Protein AF-A0A409Y644-F1 (afdb_monomer_lite)

pLDDT: mean 74.93, std 21.16, range [26.2, 96.94]

Sequence (250 aa):
MGDTLKSILSVFKNTKISFDIRVYIAEIEALSANITLDLDEPDTKIERYGKLRLLNGHVLASRAAYADSPKSARRRSEWFEGIHSTASSVVSNKSPGTLFFGNAHAFYRIKTATDLHCLVVFTVLQEDIEVLEFHCGKWKKDSLEVADVKEIQALVGIWKGVKTKKIYILRKHPALAMLNEEERGIDEVDDGQVNFSENKVVTKTFQGPFCVDYKDHVLPADVLPPGISSVTDVLDKLEESMETSGRPVG

Structure (mmCIF, N/CA/C/O backbone):
data_AF-A0A409Y644-F1
#
_entry.id   AF-A0A409Y644-F1
#
loop_
_atom_site.group_PDB
_atom_site.id
_atom_site.type_symbol
_atom_site.label_atom_id
_atom_site.label_alt_id
_atom_site.label_comp_id
_atom_site.label_asym_id
_atom_site.label_entity_id
_atom_site.label_seq_id
_atom_site.pdbx_PDB_ins_code
_atom_site.Cartn_x
_atom_site.Cartn_y
_atom_site.Cartn_z
_atom_site.occupancy
_atom_site.B_iso_or_equiv
_atom_site.auth_seq_id
_atom_site.auth_comp_id
_atom_site.auth_asym_id
_atom_site.auth_atom_id
_atom_site.pdbx_PDB_model_num
ATOM 1 N N . MET A 1 1 ? -7.180 12.153 24.030 1.00 46.72 1 MET A N 1
ATOM 2 C CA . MET A 1 1 ? -5.866 11.597 23.617 1.00 46.72 1 MET A CA 1
ATOM 3 C C . MET A 1 1 ? -5.035 10.973 24.739 1.00 46.72 1 MET A C 1
ATOM 5 O O . MET A 1 1 ? -4.533 9.877 24.535 1.00 46.72 1 MET A O 1
ATOM 9 N N . GLY A 1 2 ? -4.850 11.612 25.903 1.00 45.31 2 GLY A N 1
ATOM 10 C CA . GLY A 1 2 ? -3.904 11.116 26.920 1.00 45.31 2 GLY A CA 1
ATOM 11 C C . GLY A 1 2 ? -4.274 9.800 27.623 1.00 45.31 2 GLY A C 1
ATOM 12 O O . GLY A 1 2 ? -3.372 9.103 28.083 1.00 45.31 2 GLY A O 1
ATOM 13 N N . ASP A 1 3 ? -5.558 9.443 27.704 1.00 48.31 3 ASP A N 1
ATOM 14 C CA . ASP A 1 3 ? -6.008 8.305 28.521 1.00 48.31 3 ASP A CA 1
ATOM 15 C C . ASP A 1 3 ? -6.289 7.029 27.705 1.00 48.31 3 ASP A C 1
ATOM 17 O O . ASP A 1 3 ? -5.993 5.930 28.180 1.00 48.31 3 ASP A O 1
ATOM 21 N N . THR A 1 4 ? -6.694 7.150 26.434 1.00 55.66 4 THR A N 1
ATOM 22 C CA . THR A 1 4 ? -6.850 6.016 25.501 1.00 55.66 4 THR A CA 1
ATOM 23 C C . THR A 1 4 ? -5.504 5.340 25.204 1.00 55.66 4 THR A C 1
ATOM 25 O O . THR A 1 4 ? -5.374 4.116 25.281 1.00 55.66 4 THR A O 1
ATOM 28 N N . LEU A 1 5 ? -4.449 6.137 24.980 1.00 56.28 5 LEU A N 1
ATOM 29 C CA . LEU A 1 5 ? -3.088 5.630 24.762 1.00 56.28 5 LEU A CA 1
ATOM 30 C C . LEU A 1 5 ? -2.523 4.928 26.006 1.00 56.28 5 LEU A C 1
ATOM 32 O O . LEU A 1 5 ? -1.843 3.911 25.880 1.00 56.28 5 LEU A O 1
ATOM 36 N N . LYS A 1 6 ? -2.836 5.410 27.217 1.00 55.12 6 LYS A N 1
ATOM 37 C CA . LYS A 1 6 ? -2.400 4.767 28.472 1.00 55.12 6 LYS A CA 1
ATOM 38 C C . LYS A 1 6 ? -3.040 3.395 28.679 1.00 55.12 6 LYS A C 1
ATOM 40 O O . LYS A 1 6 ? -2.358 2.493 29.167 1.00 55.12 6 LYS A O 1
ATOM 45 N N . SER A 1 7 ? -4.308 3.229 28.296 1.00 56.53 7 SER A N 1
ATOM 46 C CA . SER A 1 7 ? -5.013 1.942 28.373 1.00 56.53 7 SER A CA 1
ATOM 47 C C . SER A 1 7 ? -4.339 0.887 27.484 1.00 56.53 7 SER A C 1
ATOM 49 O O . SER A 1 7 ? -3.938 -0.173 27.975 1.00 56.53 7 SER A O 1
ATOM 51 N N . ILE A 1 8 ? -4.075 1.239 26.219 1.00 56.22 8 ILE A N 1
ATOM 52 C CA . ILE A 1 8 ? -3.374 0.396 25.234 1.00 56.22 8 ILE A CA 1
ATOM 53 C C . ILE A 1 8 ? -1.944 0.065 25.695 1.00 56.22 8 ILE A C 1
ATOM 55 O O . ILE A 1 8 ? -1.498 -1.075 25.587 1.00 56.22 8 ILE A O 1
ATOM 59 N N . LEU A 1 9 ? -1.229 1.033 26.276 1.00 51.84 9 LEU A N 1
ATOM 60 C CA . LEU A 1 9 ? 0.143 0.856 26.768 1.00 51.84 9 LEU A CA 1
ATOM 61 C C . LEU A 1 9 ? 0.260 -0.072 27.989 1.00 51.84 9 LEU A C 1
ATOM 63 O O . LEU A 1 9 ? 1.328 -0.646 28.220 1.00 51.84 9 LEU A O 1
ATOM 67 N N . SER A 1 10 ? -0.802 -0.233 28.785 1.00 50.78 10 SER A N 1
ATOM 68 C CA . SER A 1 10 ? -0.760 -1.065 29.997 1.00 50.78 10 SER A CA 1
ATOM 69 C C . SER A 1 10 ? -0.673 -2.570 29.701 1.00 50.78 10 SER A C 1
ATOM 71 O O . SER A 1 10 ? -0.115 -3.319 30.502 1.00 50.78 10 SER A O 1
ATOM 73 N N . VAL A 1 11 ? -1.136 -2.994 28.521 1.00 52.47 11 VAL A N 1
ATOM 74 C CA . VAL A 1 11 ? -1.252 -4.406 28.116 1.00 52.47 11 VAL A CA 1
ATOM 75 C C . VAL A 1 11 ? 0.092 -5.017 27.677 1.00 52.47 11 VAL A C 1
ATOM 77 O O . VAL A 1 11 ? 0.239 -6.235 27.641 1.00 52.47 11 VAL A O 1
ATOM 80 N N . PHE A 1 12 ? 1.116 -4.205 27.395 1.00 48.44 12 PHE A N 1
ATOM 81 C CA . PHE A 1 12 ? 2.234 -4.627 26.537 1.00 48.44 12 PHE A CA 1
ATOM 82 C C . PHE A 1 12 ? 3.652 -4.464 27.139 1.00 48.44 12 PHE A C 1
ATOM 84 O O . PHE A 1 12 ? 4.646 -4.354 26.424 1.00 48.44 12 PHE A O 1
ATOM 91 N N . LYS A 1 13 ? 3.813 -4.488 28.468 1.00 42.53 13 LYS A N 1
ATOM 92 C CA . LYS A 1 13 ? 5.133 -4.334 29.122 1.00 42.53 13 LYS A CA 1
ATOM 93 C C . LYS A 1 13 ? 5.968 -5.626 29.129 1.00 42.53 13 LYS A C 1
ATOM 95 O O . LYS A 1 13 ? 5.944 -6.368 30.100 1.00 42.53 13 LYS A O 1
ATOM 100 N N . ASN A 1 14 ? 6.755 -5.860 28.078 1.00 41.88 14 ASN A N 1
ATOM 101 C CA . ASN A 1 14 ? 7.985 -6.672 28.106 1.00 41.88 14 ASN A CA 1
ATOM 102 C C . ASN A 1 14 ? 8.900 -6.276 26.933 1.00 41.88 14 ASN A C 1
ATOM 104 O O . ASN A 1 14 ? 8.449 -5.836 25.888 1.00 41.88 14 ASN A O 1
ATOM 108 N N . THR A 1 15 ? 10.215 -6.351 27.089 1.00 46.16 15 THR A N 1
ATOM 109 C CA . THR A 1 15 ? 11.183 -5.460 26.411 1.00 46.16 15 THR A CA 1
ATOM 110 C C . THR A 1 15 ? 11.280 -5.572 24.876 1.00 46.16 15 THR A C 1
ATOM 112 O O . THR A 1 15 ? 11.642 -4.589 24.228 1.00 46.16 15 THR A O 1
ATOM 115 N N . LYS A 1 16 ? 10.872 -6.692 24.260 1.00 45.28 16 LYS A N 1
ATOM 116 C CA . LYS A 1 16 ? 10.743 -6.838 22.787 1.00 45.28 16 LYS A CA 1
ATOM 117 C C . LYS A 1 16 ? 9.484 -6.158 22.218 1.00 45.28 16 LYS A C 1
ATOM 119 O O . LYS A 1 16 ? 9.435 -5.815 21.044 1.00 45.28 16 LYS A O 1
ATOM 124 N N . ILE A 1 17 ? 8.506 -5.907 23.082 1.00 51.25 17 ILE A N 1
ATOM 125 C CA . ILE A 1 17 ? 7.216 -5.287 22.782 1.00 51.25 17 ILE A CA 1
ATOM 126 C C . ILE A 1 17 ? 7.362 -3.759 22.618 1.00 51.25 17 ILE A C 1
ATOM 128 O O . ILE A 1 17 ? 6.574 -3.122 21.933 1.00 51.25 17 ILE A O 1
ATOM 132 N N . SER A 1 18 ? 8.430 -3.157 23.154 1.00 54.12 18 SER A N 1
ATOM 133 C CA . SER A 1 18 ? 8.658 -1.701 23.100 1.00 54.12 18 SER A CA 1
ATOM 134 C C . SER A 1 18 ? 8.821 -1.115 21.688 1.00 54.12 18 SER A C 1
ATOM 136 O O . SER A 1 18 ? 8.391 0.015 21.454 1.00 54.12 18 SER A O 1
ATOM 138 N N . PHE A 1 19 ? 9.426 -1.854 20.750 1.00 54.34 19 PHE A N 1
ATOM 139 C CA . PHE A 1 19 ? 9.604 -1.397 19.366 1.00 54.34 19 PHE A CA 1
ATOM 140 C C . PHE A 1 19 ? 8.300 -1.514 18.573 1.00 54.34 19 PHE A C 1
ATOM 142 O O . PHE A 1 19 ? 7.915 -0.571 17.888 1.00 54.34 19 PHE A O 1
ATOM 149 N N . ASP A 1 20 ? 7.591 -2.632 18.736 1.00 71.62 20 ASP A N 1
ATOM 150 C CA . ASP A 1 20 ? 6.292 -2.864 18.097 1.00 71.62 20 ASP A CA 1
ATOM 151 C C . ASP A 1 20 ? 5.241 -1.862 18.603 1.00 71.62 20 ASP A C 1
ATOM 153 O O . ASP A 1 20 ? 4.505 -1.294 17.809 1.00 71.62 20 ASP A O 1
ATOM 157 N N . ILE A 1 21 ? 5.265 -1.508 19.897 1.00 79.81 21 ILE A N 1
ATOM 158 C CA . ILE A 1 21 ? 4.407 -0.451 20.458 1.00 79.81 21 ILE A CA 1
ATOM 159 C C . ILE A 1 21 ? 4.652 0.897 19.777 1.00 79.81 21 ILE A C 1
ATOM 161 O O . ILE A 1 21 ? 3.694 1.589 19.466 1.00 79.81 21 ILE A O 1
ATOM 165 N N . ARG A 1 22 ? 5.909 1.314 19.568 1.00 84.69 22 ARG A N 1
ATOM 166 C CA . ARG A 1 22 ? 6.190 2.626 18.953 1.00 84.69 22 ARG A CA 1
ATOM 167 C C . ARG A 1 22 ? 5.702 2.685 17.513 1.00 84.69 22 ARG A C 1
ATOM 169 O O . ARG A 1 22 ? 5.122 3.690 17.117 1.00 84.69 22 ARG A O 1
ATOM 176 N N . VAL A 1 23 ? 5.936 1.612 16.758 1.00 87.31 23 VAL A N 1
ATOM 177 C CA . VAL A 1 23 ? 5.436 1.486 15.385 1.00 87.31 23 VAL A CA 1
ATOM 178 C C . VAL A 1 23 ? 3.911 1.512 15.392 1.00 87.31 23 VAL A C 1
ATOM 180 O O . VAL A 1 23 ? 3.320 2.306 14.672 1.00 87.31 23 VAL A O 1
ATOM 183 N N . TYR A 1 24 ? 3.282 0.734 16.271 1.00 88.94 24 TYR A N 1
ATOM 184 C CA . TYR A 1 24 ? 1.833 0.706 16.421 1.00 88.94 24 TYR A CA 1
ATOM 185 C C . TYR A 1 24 ? 1.245 2.069 16.806 1.00 88.94 24 TYR A C 1
ATOM 187 O O . TYR A 1 24 ? 0.244 2.481 16.234 1.00 88.94 24 TYR A O 1
ATOM 195 N N . ILE A 1 25 ? 1.867 2.807 17.731 1.00 90.44 25 ILE A N 1
ATOM 196 C CA . ILE A 1 25 ? 1.426 4.159 18.104 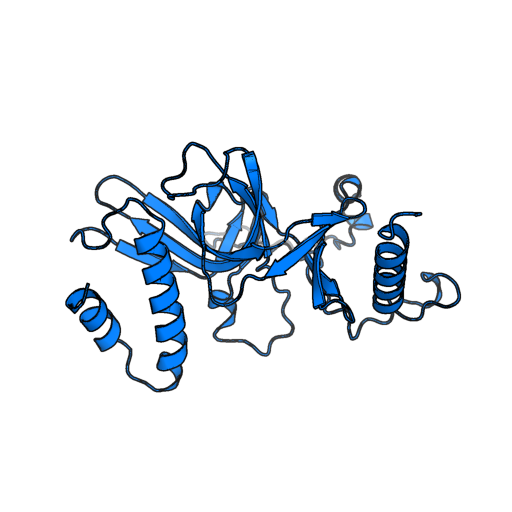1.00 90.44 25 ILE A CA 1
ATOM 197 C C . ILE A 1 25 ? 1.487 5.088 16.895 1.00 90.44 25 ILE A C 1
ATOM 199 O O . ILE A 1 25 ? 0.495 5.747 16.611 1.00 90.44 25 ILE A O 1
ATOM 203 N N . ALA A 1 26 ? 2.595 5.091 16.149 1.00 92.44 26 ALA A N 1
ATOM 204 C CA . ALA A 1 26 ? 2.714 5.908 14.943 1.00 92.44 26 ALA A CA 1
ATOM 205 C C . ALA A 1 26 ? 1.665 5.526 13.880 1.00 92.44 26 ALA A C 1
ATOM 207 O O . ALA A 1 26 ? 1.129 6.398 13.200 1.00 92.44 26 ALA A O 1
ATOM 208 N N . GLU A 1 27 ? 1.340 4.235 13.749 1.00 93.56 27 GLU A N 1
ATOM 209 C CA . GLU A 1 27 ? 0.272 3.761 12.862 1.00 93.56 27 GLU A CA 1
ATOM 210 C C . GLU A 1 27 ? -1.112 4.279 13.307 1.00 93.56 27 GLU A C 1
ATOM 212 O O . GLU A 1 27 ? -1.878 4.764 12.475 1.00 93.56 27 GLU A O 1
ATOM 217 N N . ILE A 1 28 ? -1.428 4.230 14.608 1.00 91.81 28 ILE A N 1
ATOM 218 C CA . ILE A 1 28 ? -2.691 4.745 15.167 1.00 91.81 28 ILE A CA 1
ATOM 219 C C . ILE A 1 28 ? -2.776 6.274 15.063 1.00 91.81 28 ILE A C 1
ATOM 221 O O . ILE A 1 28 ? -3.830 6.806 14.716 1.00 91.81 28 ILE A O 1
ATOM 225 N N . GLU A 1 29 ? -1.679 6.988 15.311 1.00 92.31 29 GLU A N 1
ATOM 226 C CA . GLU A 1 29 ? -1.601 8.439 15.117 1.00 92.31 29 GLU A CA 1
ATOM 227 C C . GLU A 1 29 ? -1.866 8.800 13.652 1.00 92.31 29 GLU A C 1
ATOM 229 O O . GLU A 1 29 ? -2.693 9.670 13.372 1.00 92.31 29 GLU A O 1
ATOM 234 N N . ALA A 1 30 ? -1.251 8.076 12.710 1.00 92.88 30 ALA A N 1
ATOM 235 C CA . ALA A 1 30 ? -1.496 8.263 11.285 1.00 92.88 30 ALA A CA 1
ATOM 236 C C . ALA A 1 30 ? -2.964 8.007 10.918 1.00 92.88 30 ALA A C 1
ATOM 238 O O . ALA A 1 30 ? -3.539 8.796 10.172 1.00 92.88 30 ALA A O 1
ATOM 239 N N . LEU A 1 31 ? -3.588 6.960 11.468 1.00 92.06 31 LEU A N 1
ATOM 240 C CA . LEU A 1 31 ? -5.024 6.719 11.307 1.00 92.06 31 LEU A CA 1
ATOM 241 C C . LEU A 1 31 ? -5.833 7.917 11.799 1.00 92.06 31 LEU A C 1
ATOM 243 O O . LEU A 1 31 ? -6.554 8.505 11.002 1.00 92.06 31 LEU A O 1
ATOM 247 N N . SER A 1 32 ? -5.644 8.339 13.051 1.00 89.94 32 SER A N 1
ATOM 248 C CA . SER A 1 32 ? -6.393 9.456 13.645 1.00 89.94 32 SER A CA 1
ATOM 249 C C . SER A 1 32 ? -6.246 10.780 12.885 1.00 89.94 32 SER A C 1
ATOM 251 O O . SER A 1 32 ? -7.174 11.578 12.858 1.00 89.94 32 SER A O 1
ATOM 253 N N . ALA A 1 33 ? -5.095 11.011 12.246 1.00 89.12 33 ALA A N 1
ATOM 254 C CA . ALA A 1 33 ? -4.829 12.235 11.497 1.00 89.12 33 ALA A CA 1
ATOM 255 C C . ALA A 1 33 ? -5.409 12.227 10.073 1.00 89.12 33 ALA A C 1
ATOM 257 O O . ALA A 1 33 ? -5.624 13.295 9.505 1.00 89.12 33 ALA A O 1
ATOM 258 N N . ASN A 1 34 ? -5.619 11.048 9.477 1.00 86.69 34 ASN A N 1
ATOM 259 C CA . ASN A 1 34 ? -5.966 10.913 8.058 1.00 86.69 34 ASN A CA 1
ATOM 260 C C . ASN A 1 34 ? -7.372 10.350 7.817 1.00 86.69 34 ASN A C 1
ATOM 262 O O . ASN A 1 34 ? -7.775 10.237 6.664 1.00 86.69 34 ASN A O 1
ATOM 266 N N . ILE A 1 35 ? -8.134 9.994 8.850 1.00 87.25 35 ILE A N 1
ATOM 267 C CA . ILE A 1 35 ? -9.516 9.514 8.701 1.00 87.25 35 ILE A CA 1
ATOM 268 C C . ILE A 1 35 ? -10.487 10.471 9.384 1.00 87.25 35 ILE A C 1
ATOM 270 O O . ILE A 1 35 ? -10.167 11.074 10.403 1.00 87.25 35 ILE A O 1
ATOM 274 N N . THR A 1 36 ? -11.702 10.579 8.854 1.00 83.56 36 THR A N 1
ATOM 275 C CA . THR A 1 36 ? -12.772 11.393 9.459 1.00 83.56 36 THR A CA 1
ATOM 276 C C . THR A 1 36 ? -13.536 10.664 10.570 1.00 83.56 36 THR A C 1
ATOM 278 O O . THR A 1 36 ? -14.578 11.142 11.007 1.00 83.56 36 THR A O 1
ATOM 281 N N . LEU A 1 37 ? -13.076 9.478 10.974 1.00 81.50 37 LEU A N 1
ATOM 282 C CA . LEU A 1 37 ? -13.745 8.611 11.943 1.00 81.50 37 LEU A CA 1
ATOM 283 C C . LEU A 1 37 ? -13.328 8.974 13.366 1.00 81.50 37 LEU A C 1
ATOM 285 O O . LEU A 1 37 ? -12.137 9.141 13.636 1.00 81.50 37 LEU A O 1
ATOM 289 N N . ASP A 1 38 ? -14.296 9.012 14.278 1.00 81.25 38 ASP A N 1
ATOM 290 C CA . ASP A 1 38 ? -14.008 9.115 15.702 1.00 81.25 38 ASP A CA 1
ATOM 291 C C . ASP A 1 38 ? -13.587 7.743 16.248 1.00 81.25 38 ASP A C 1
ATOM 293 O O . ASP A 1 38 ? -14.387 6.819 16.423 1.00 81.25 38 ASP A O 1
ATOM 297 N N . LEU A 1 39 ? -12.283 7.594 16.481 1.00 82.31 39 LEU A N 1
ATOM 298 C CA . LEU A 1 39 ? -11.706 6.367 17.024 1.00 82.31 39 LEU A CA 1
ATOM 299 C C . LEU A 1 39 ? -11.965 6.190 18.527 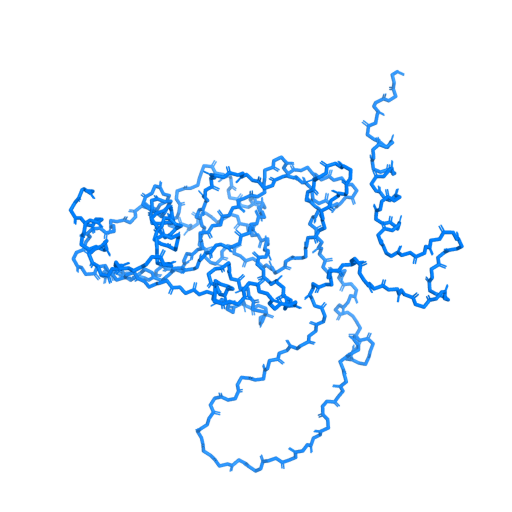1.00 82.31 39 LEU A C 1
ATOM 301 O O . LEU A 1 39 ? -11.727 5.094 19.034 1.00 82.31 39 LEU A O 1
ATOM 305 N N . ASP A 1 40 ? -12.427 7.231 19.230 1.00 80.56 40 ASP A N 1
ATOM 306 C CA . ASP A 1 40 ? -12.724 7.190 20.665 1.00 80.56 40 ASP A CA 1
ATOM 307 C C . ASP A 1 40 ? -14.196 6.791 20.950 1.00 80.56 40 ASP A C 1
ATOM 309 O O . ASP A 1 40 ? -14.588 6.668 22.115 1.00 80.56 40 ASP A O 1
ATOM 313 N N . GLU A 1 41 ? -15.014 6.535 19.917 1.00 86.00 41 GLU A N 1
ATOM 314 C CA . GLU A 1 41 ? -16.379 6.017 20.082 1.00 86.00 41 GLU A CA 1
ATOM 315 C C . GLU A 1 41 ? -16.387 4.651 20.809 1.00 86.00 41 GLU A C 1
ATOM 317 O O . GLU A 1 41 ? -15.623 3.748 20.455 1.00 86.00 41 GLU A O 1
ATOM 322 N N . PRO A 1 42 ? -17.281 4.439 21.798 1.00 82.38 42 PRO A N 1
ATOM 323 C CA . PRO A 1 42 ? -17.237 3.271 22.686 1.00 82.38 42 PRO A CA 1
ATOM 324 C C . PRO A 1 42 ? -17.460 1.928 21.974 1.00 82.38 42 PRO A C 1
ATOM 326 O O . PRO A 1 42 ? -17.006 0.892 22.462 1.00 82.38 42 PRO A O 1
ATOM 329 N N . ASP A 1 43 ? -18.134 1.941 20.823 1.00 87.25 43 ASP A N 1
ATOM 330 C CA . ASP A 1 43 ? -18.411 0.749 20.019 1.00 87.25 43 ASP A CA 1
ATOM 331 C C . ASP A 1 43 ? -17.398 0.534 18.883 1.00 87.25 43 ASP A C 1
ATOM 333 O O . ASP A 1 43 ? -17.480 -0.469 18.162 1.00 87.25 43 ASP A O 1
ATOM 337 N N . THR A 1 44 ? -16.413 1.428 18.740 1.00 88.38 44 THR A N 1
ATOM 338 C CA . THR A 1 44 ? -15.385 1.314 17.708 1.00 88.38 44 THR A CA 1
ATOM 339 C C . THR A 1 44 ? -14.412 0.190 18.043 1.00 88.38 44 THR A C 1
ATOM 341 O O . THR A 1 44 ? -13.710 0.194 19.055 1.00 88.38 44 THR A O 1
ATOM 344 N N . LYS A 1 45 ? -14.343 -0.807 17.156 1.00 90.81 45 LYS A N 1
ATOM 345 C CA . LYS A 1 45 ? -13.403 -1.929 17.260 1.00 90.81 45 LYS A CA 1
ATOM 346 C C . LYS A 1 45 ? -12.339 -1.814 16.187 1.00 90.81 45 LYS A C 1
ATOM 348 O O . LYS A 1 45 ? -12.653 -1.820 14.998 1.00 90.81 45 LYS A O 1
ATOM 353 N N . ILE A 1 46 ? -11.082 -1.763 16.620 1.00 91.56 46 ILE A N 1
ATOM 354 C CA . ILE A 1 46 ? -9.912 -1.677 15.747 1.00 91.56 46 ILE A CA 1
ATOM 355 C C . ILE A 1 46 ? -9.172 -3.010 15.791 1.00 91.56 46 ILE A C 1
ATOM 357 O O . ILE A 1 46 ? -8.715 -3.451 16.844 1.00 91.56 46 ILE A O 1
ATOM 361 N N . GLU A 1 47 ? -9.023 -3.639 14.633 1.00 93.00 47 GLU A N 1
ATOM 362 C CA . GLU A 1 47 ? -8.249 -4.865 14.472 1.00 93.00 47 GLU A CA 1
ATOM 363 C C . GLU A 1 47 ? -7.096 -4.638 13.499 1.00 93.00 47 GLU A C 1
ATOM 365 O O . GLU A 1 47 ? -7.305 -4.217 12.361 1.00 93.00 47 GLU A O 1
ATOM 370 N N . ARG A 1 48 ? -5.875 -4.958 13.933 1.00 93.81 48 ARG A N 1
ATOM 371 C CA . ARG A 1 48 ? -4.664 -4.896 13.109 1.00 93.81 48 ARG A CA 1
ATOM 372 C C . ARG A 1 48 ? -4.354 -6.269 12.523 1.00 93.81 48 ARG A C 1
ATOM 374 O O . ARG A 1 48 ? -4.387 -7.270 13.236 1.00 93.81 48 ARG A O 1
ATOM 381 N N . TYR A 1 49 ? -3.994 -6.323 11.246 1.00 91.94 49 TYR A N 1
ATOM 382 C CA . TYR A 1 49 ? -3.584 -7.557 10.579 1.00 91.94 49 TYR A CA 1
ATOM 383 C C . TYR A 1 49 ? -2.466 -7.314 9.558 1.00 91.94 49 TYR A C 1
ATOM 385 O O . TYR A 1 49 ? -2.219 -6.192 9.119 1.00 91.94 49 TYR A O 1
ATOM 393 N N . GLY A 1 50 ? -1.743 -8.383 9.210 1.00 92.31 50 GLY A N 1
ATOM 394 C CA . GLY A 1 50 ? -0.520 -8.286 8.406 1.00 92.31 50 GLY A CA 1
ATOM 395 C C . GLY A 1 50 ? -0.651 -8.714 6.944 1.00 92.31 50 GLY A C 1
ATOM 396 O O . GLY A 1 50 ? 0.286 -8.533 6.178 1.00 92.31 50 GLY A O 1
ATOM 397 N N . LYS A 1 51 ? -1.760 -9.331 6.527 1.00 93.94 51 LYS A N 1
ATOM 398 C CA . LYS A 1 51 ? -1.910 -9.859 5.161 1.00 93.94 51 LYS A CA 1
ATOM 399 C C . LYS A 1 51 ? -3.279 -9.547 4.593 1.00 93.94 51 LYS A C 1
ATOM 401 O O . LYS A 1 51 ? -4.286 -9.801 5.242 1.00 93.94 51 LYS A 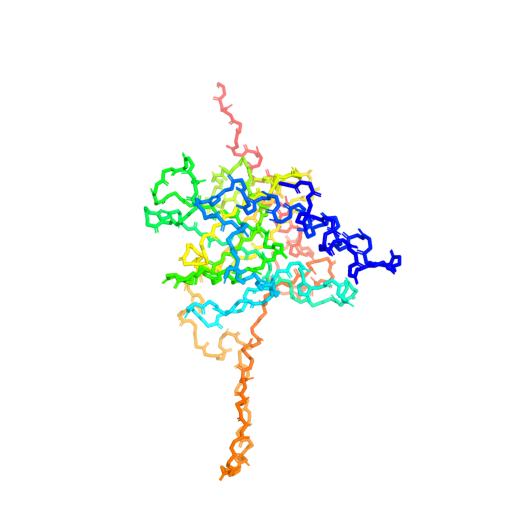O 1
ATOM 406 N N . LEU A 1 52 ? -3.295 -9.099 3.350 1.00 94.69 52 LEU A N 1
ATOM 407 C CA . LEU A 1 52 ? -4.485 -8.748 2.603 1.00 94.69 52 LEU A CA 1
ATOM 408 C C . LEU A 1 52 ? -4.504 -9.520 1.282 1.00 94.69 52 LEU A C 1
ATOM 410 O O . LEU A 1 52 ? -3.542 -9.483 0.516 1.00 94.69 52 LEU A O 1
ATOM 414 N N . ARG A 1 53 ? -5.612 -10.207 0.996 1.00 94.44 53 ARG A N 1
ATOM 415 C CA . ARG A 1 53 ? -5.858 -10.792 -0.326 1.00 94.44 53 ARG A CA 1
ATOM 416 C C . ARG A 1 53 ? -6.520 -9.739 -1.212 1.00 94.44 53 ARG A C 1
ATOM 418 O O . ARG A 1 53 ? -7.594 -9.249 -0.880 1.00 94.44 53 ARG A O 1
ATOM 425 N N . LEU A 1 54 ? -5.864 -9.403 -2.314 1.00 91.25 54 LEU A N 1
ATOM 426 C CA . LEU A 1 54 ? -6.352 -8.460 -3.316 1.00 91.25 54 LEU A CA 1
ATOM 427 C C . LEU A 1 54 ? -7.398 -9.125 -4.224 1.00 91.25 54 LEU A C 1
ATOM 429 O O . LEU A 1 54 ? -7.472 -10.354 -4.311 1.00 91.25 54 LEU A O 1
ATOM 433 N N . LEU A 1 55 ? -8.169 -8.309 -4.950 1.00 86.69 55 LEU A N 1
ATOM 434 C CA . LEU A 1 55 ? -9.197 -8.787 -5.888 1.00 86.69 55 LEU A CA 1
ATOM 435 C C . LEU A 1 55 ? -8.618 -9.661 -7.009 1.00 86.69 55 LEU A C 1
ATOM 437 O O . LEU A 1 55 ? -9.259 -10.610 -7.446 1.00 86.69 55 LEU A O 1
ATOM 441 N N . ASN A 1 56 ? -7.376 -9.396 -7.420 1.00 82.69 56 ASN A N 1
ATOM 442 C CA . ASN A 1 56 ? -6.647 -10.206 -8.401 1.00 82.69 56 ASN A CA 1
ATOM 443 C C . ASN A 1 56 ? -6.100 -11.535 -7.831 1.00 82.69 56 ASN A C 1
ATOM 445 O O . ASN A 1 56 ? -5.318 -12.213 -8.492 1.00 82.69 56 ASN A O 1
ATOM 449 N N . GLY A 1 57 ? -6.458 -11.899 -6.595 1.00 88.00 57 GLY A N 1
ATOM 450 C CA . GLY A 1 57 ? -6.061 -13.146 -5.938 1.00 88.00 57 GLY A CA 1
ATOM 451 C C . GLY A 1 57 ? -4.669 -13.132 -5.302 1.00 88.00 57 GLY A C 1
ATOM 452 O O . GLY A 1 57 ? -4.361 -14.030 -4.511 1.00 88.00 57 GLY A O 1
ATOM 453 N N . HIS A 1 58 ? -3.842 -12.121 -5.582 1.00 89.19 58 HIS A N 1
ATOM 454 C CA . HIS A 1 58 ? -2.536 -11.975 -4.949 1.00 89.19 58 HIS A CA 1
ATOM 455 C C . HIS A 1 58 ? -2.655 -11.594 -3.465 1.00 89.19 58 HIS A C 1
ATOM 457 O O . HIS A 1 58 ? -3.655 -11.031 -3.021 1.00 89.19 58 HIS A O 1
ATOM 463 N N . VAL A 1 59 ? -1.608 -11.885 -2.686 1.00 93.12 59 VAL A N 1
ATOM 464 C CA . VAL A 1 59 ? -1.545 -11.547 -1.256 1.00 93.12 59 VAL A CA 1
ATOM 465 C C . VAL A 1 59 ? -0.499 -10.461 -1.018 1.00 93.12 59 VAL A C 1
ATOM 467 O O . VAL A 1 59 ? 0.703 -10.708 -1.138 1.00 93.12 59 VAL A O 1
ATOM 470 N N . LEU A 1 60 ? -0.968 -9.276 -0.635 1.00 94.69 60 LEU A N 1
ATOM 471 C CA . LEU A 1 60 ? -0.149 -8.186 -0.116 1.00 94.69 60 LEU A CA 1
ATOM 472 C C . LEU A 1 60 ? 0.121 -8.446 1.369 1.00 94.69 60 LEU A C 1
ATOM 474 O O . LEU A 1 60 ? -0.802 -8.621 2.163 1.00 94.69 60 LEU A O 1
ATOM 478 N N . ALA A 1 61 ? 1.388 -8.509 1.747 1.00 93.88 61 ALA A N 1
ATOM 479 C CA . ALA A 1 61 ? 1.830 -8.673 3.121 1.00 93.88 61 ALA A CA 1
ATOM 480 C C . ALA A 1 61 ? 2.443 -7.367 3.612 1.00 93.88 61 ALA A C 1
ATOM 482 O O . ALA A 1 61 ? 3.235 -6.752 2.921 1.00 93.88 61 ALA A O 1
ATOM 483 N N . SER A 1 62 ? 2.111 -6.945 4.819 1.00 93.06 62 SER A N 1
ATOM 484 C CA . SER A 1 62 ? 2.685 -5.751 5.415 1.00 93.06 62 SER A CA 1
ATOM 485 C C . SER A 1 62 ? 3.935 -6.088 6.227 1.00 93.06 62 SER A C 1
ATOM 487 O O . SER A 1 62 ? 4.199 -7.250 6.548 1.00 93.06 62 SER A O 1
ATOM 489 N N . ARG A 1 63 ? 4.689 -5.068 6.643 1.00 89.44 63 ARG A N 1
ATOM 490 C CA . ARG A 1 63 ? 5.821 -5.244 7.570 1.00 89.44 63 ARG A CA 1
ATOM 491 C C . ARG A 1 63 ? 5.427 -5.963 8.859 1.00 89.44 63 ARG A C 1
ATOM 493 O O . ARG A 1 63 ? 6.198 -6.790 9.342 1.00 89.44 63 ARG A O 1
ATOM 500 N N . ALA A 1 64 ? 4.221 -5.715 9.369 1.00 86.25 64 ALA A N 1
ATOM 501 C CA . ALA A 1 64 ? 3.679 -6.410 10.535 1.00 86.25 64 ALA A CA 1
ATOM 502 C C . ALA A 1 64 ? 3.635 -7.940 10.353 1.00 86.25 64 ALA A C 1
ATOM 504 O O . ALA A 1 64 ? 3.897 -8.671 11.302 1.00 86.25 64 ALA A O 1
ATOM 505 N N . ALA A 1 65 ? 3.397 -8.454 9.137 1.00 86.38 65 ALA A N 1
ATOM 506 C CA . ALA A 1 65 ? 3.430 -9.900 8.882 1.00 86.38 65 ALA A CA 1
ATOM 507 C C . ALA A 1 65 ? 4.831 -10.523 8.993 1.00 86.38 65 ALA A C 1
ATOM 509 O O . ALA A 1 65 ? 4.949 -11.746 9.094 1.00 86.38 65 ALA A O 1
ATOM 510 N N . TYR A 1 66 ? 5.882 -9.705 8.951 1.00 81.94 66 TYR A N 1
ATOM 511 C CA . TYR A 1 66 ? 7.274 -10.145 8.997 1.00 81.94 66 TYR A CA 1
ATOM 512 C C . TYR A 1 66 ? 7.952 -9.875 10.349 1.00 81.94 66 TYR A C 1
ATOM 514 O O . TYR A 1 66 ? 9.093 -10.300 10.535 1.00 81.94 66 TYR A O 1
ATOM 522 N N . ALA A 1 67 ? 7.266 -9.223 11.298 1.00 73.62 67 ALA A N 1
ATOM 523 C CA . ALA A 1 67 ? 7.827 -8.808 12.588 1.00 73.62 67 ALA A CA 1
ATOM 524 C C . ALA A 1 67 ? 8.457 -9.972 13.380 1.00 73.62 67 ALA A C 1
ATOM 526 O O . ALA A 1 67 ? 9.535 -9.825 13.960 1.00 73.62 67 ALA A O 1
ATOM 527 N N . ASP A 1 68 ? 7.846 -11.157 13.317 1.00 68.50 68 ASP A N 1
ATOM 528 C CA . ASP A 1 68 ? 8.313 -12.345 14.039 1.00 68.50 68 ASP A CA 1
ATOM 529 C C . ASP A 1 68 ? 9.377 -13.160 13.287 1.00 68.50 68 ASP A C 1
ATOM 531 O O . ASP A 1 68 ? 10.004 -14.049 13.864 1.00 68.50 68 ASP A O 1
ATOM 535 N N . SER A 1 69 ? 9.620 -12.869 12.003 1.00 67.19 69 SER A N 1
ATOM 536 C CA . SER A 1 69 ? 10.558 -13.634 11.163 1.00 67.19 69 SER A CA 1
ATOM 537 C C . SER A 1 69 ? 11.405 -12.765 10.215 1.00 67.19 69 SER A C 1
ATOM 539 O O . SER A 1 69 ? 11.476 -13.038 9.013 1.00 67.19 69 SER A O 1
ATOM 541 N N . PRO A 1 70 ? 12.147 -11.768 10.739 1.00 61.50 70 PRO A N 1
ATOM 542 C CA . PRO A 1 70 ? 12.926 -10.832 9.921 1.00 61.50 70 PRO A CA 1
ATOM 543 C C . PRO A 1 70 ? 14.076 -11.490 9.139 1.00 61.50 70 PRO A C 1
ATOM 545 O O . PRO A 1 70 ? 14.630 -10.875 8.236 1.00 61.50 70 PRO A O 1
ATOM 548 N N . LYS A 1 71 ? 14.457 -12.726 9.494 1.00 54.66 71 LYS A N 1
ATOM 549 C CA . LYS A 1 71 ? 15.596 -13.461 8.914 1.00 54.66 71 LYS A CA 1
ATOM 550 C C . LYS A 1 71 ? 15.224 -14.468 7.828 1.00 54.66 71 LYS A C 1
ATOM 552 O O . LYS A 1 71 ? 16.117 -15.115 7.293 1.00 54.66 71 LYS A O 1
ATOM 557 N N . SER A 1 72 ? 13.943 -14.654 7.512 1.00 51.94 72 SER A N 1
ATOM 558 C CA . SER A 1 72 ? 13.616 -15.531 6.387 1.00 51.94 72 SER A CA 1
ATOM 559 C C . SER A 1 72 ? 13.859 -14.767 5.088 1.00 51.94 72 SER A C 1
ATOM 561 O O . SER A 1 72 ? 13.321 -13.674 4.919 1.00 51.94 72 SER A O 1
ATOM 563 N N . ALA A 1 73 ? 14.631 -15.344 4.163 1.00 54.22 73 ALA A N 1
ATOM 564 C CA . ALA A 1 73 ? 14.754 -14.907 2.767 1.00 54.22 73 ALA A CA 1
ATOM 565 C C . ALA A 1 73 ? 13.427 -15.105 1.998 1.00 54.22 73 ALA A C 1
ATOM 567 O O . ALA A 1 73 ? 13.385 -15.588 0.869 1.00 54.22 73 ALA A O 1
ATOM 568 N N . ARG A 1 74 ? 12.297 -14.825 2.658 1.00 62.88 74 ARG A N 1
ATOM 569 C CA . ARG A 1 74 ? 10.967 -14.944 2.092 1.00 62.88 74 ARG A CA 1
ATOM 570 C C . ARG A 1 74 ? 10.712 -13.759 1.186 1.00 62.88 74 ARG A C 1
ATOM 572 O O . ARG A 1 74 ? 11.013 -12.612 1.505 1.00 62.88 74 ARG A O 1
ATOM 579 N N . ARG A 1 75 ? 10.061 -14.087 0.080 1.00 72.44 75 ARG A N 1
ATOM 580 C CA . ARG A 1 75 ? 9.442 -13.164 -0.860 1.00 72.44 75 ARG A CA 1
ATOM 581 C C . ARG A 1 75 ? 8.647 -12.093 -0.098 1.00 72.44 75 ARG A C 1
ATOM 583 O O . ARG A 1 75 ? 7.725 -12.422 0.656 1.00 72.44 75 ARG A O 1
ATOM 590 N N . ARG A 1 76 ? 9.043 -10.826 -0.255 1.00 84.06 76 ARG A N 1
ATOM 591 C CA . ARG A 1 76 ? 8.407 -9.675 0.403 1.00 84.06 76 ARG A CA 1
ATOM 592 C C . ARG A 1 76 ? 7.350 -9.084 -0.513 1.00 84.06 76 ARG A C 1
ATOM 594 O O . ARG A 1 76 ? 7.688 -8.403 -1.464 1.00 84.06 76 ARG A O 1
ATOM 601 N N . SER A 1 77 ? 6.077 -9.305 -0.228 1.00 91.00 77 SER A N 1
ATOM 602 C CA . SER A 1 77 ? 4.986 -8.727 -1.016 1.00 91.00 77 SER A CA 1
ATOM 603 C C . SER A 1 77 ? 4.409 -7.497 -0.325 1.00 91.00 77 SER A C 1
ATOM 605 O O . SER A 1 77 ? 3.217 -7.456 -0.075 1.00 91.00 77 SER A O 1
ATOM 607 N N . GLU A 1 78 ? 5.249 -6.520 0.029 1.00 94.31 78 GLU A N 1
ATOM 608 C CA . GLU A 1 78 ? 4.834 -5.333 0.805 1.00 94.31 78 GLU A CA 1
ATOM 609 C C . GLU A 1 78 ? 4.640 -4.063 -0.012 1.00 94.31 78 GLU A C 1
ATOM 611 O O . GLU A 1 78 ? 4.196 -3.047 0.524 1.00 94.31 78 GLU A O 1
ATOM 616 N N . TRP A 1 79 ? 4.960 -4.119 -1.300 1.00 96.31 79 TRP A N 1
ATOM 617 C CA . TRP A 1 79 ? 4.861 -2.976 -2.191 1.00 96.31 79 TRP A CA 1
ATOM 618 C C . TRP A 1 79 ? 3.638 -3.090 -3.081 1.00 96.31 79 TRP A C 1
ATOM 620 O O . TRP A 1 79 ? 3.325 -4.160 -3.615 1.00 96.31 79 TRP A O 1
ATOM 630 N N . PHE A 1 80 ? 2.954 -1.968 -3.241 1.00 96.88 80 PHE A N 1
ATOM 631 C CA . PHE A 1 80 ? 1.747 -1.884 -4.040 1.00 96.88 80 PHE A CA 1
ATOM 632 C C . PHE A 1 80 ? 1.665 -0.571 -4.802 1.00 96.88 80 PHE A C 1
ATOM 634 O O . PHE A 1 80 ? 2.312 0.418 -4.446 1.00 96.88 80 PHE A O 1
ATOM 641 N N . GLU A 1 81 ? 0.823 -0.589 -5.826 1.00 96.19 81 GLU A N 1
ATOM 642 C CA . GLU A 1 81 ? 0.308 0.603 -6.483 1.00 96.19 81 GLU A CA 1
ATOM 643 C C . GLU A 1 81 ? -1.185 0.757 -6.188 1.00 96.19 81 GLU A C 1
ATOM 645 O O . GLU A 1 81 ? -1.918 -0.229 -6.027 1.00 96.19 81 GLU A O 1
ATOM 650 N N . GLY A 1 82 ? -1.627 2.004 -6.089 1.00 95.62 82 GLY A N 1
ATOM 651 C CA . GLY A 1 82 ? -3.015 2.356 -5.853 1.00 95.62 82 GLY A CA 1
ATOM 652 C C . GLY A 1 82 ? -3.417 3.620 -6.595 1.00 95.62 82 GLY A C 1
ATOM 653 O O . GLY A 1 82 ? -2.570 4.370 -7.078 1.00 95.62 82 GLY A O 1
ATOM 654 N N . ILE A 1 83 ? -4.724 3.845 -6.687 1.00 94.81 83 ILE A N 1
ATOM 655 C CA . ILE A 1 83 ? -5.301 5.052 -7.280 1.00 94.81 83 ILE A CA 1
ATOM 656 C C . ILE A 1 83 ? -6.241 5.697 -6.274 1.00 94.81 83 ILE A C 1
ATOM 658 O O . ILE A 1 83 ? -7.150 5.044 -5.764 1.00 94.81 83 ILE A O 1
ATOM 662 N N . HIS A 1 84 ? -6.042 6.991 -6.028 1.00 91.94 84 HIS A N 1
ATOM 663 C CA . HIS A 1 84 ? -6.894 7.742 -5.113 1.00 91.94 84 HIS A CA 1
ATOM 664 C C . HIS A 1 84 ? -8.342 7.788 -5.600 1.00 91.94 84 HIS A C 1
ATOM 666 O O . HIS A 1 84 ? -8.623 8.168 -6.739 1.00 91.94 84 HIS A O 1
ATOM 672 N N . SER A 1 85 ? -9.268 7.419 -4.717 1.00 88.69 85 SER A N 1
ATOM 673 C CA . SER A 1 85 ? -10.702 7.400 -5.003 1.00 88.69 85 SER A CA 1
ATOM 674 C C . SER A 1 85 ? -11.395 8.650 -4.464 1.00 88.69 85 SER A C 1
ATOM 676 O O . SER A 1 85 ? -11.045 9.156 -3.401 1.00 88.69 85 SER A O 1
ATOM 678 N N . THR A 1 86 ? -12.430 9.124 -5.164 1.00 76.44 86 THR A N 1
ATOM 679 C CA . THR A 1 86 ? -13.316 10.200 -4.681 1.00 76.44 86 THR A CA 1
ATOM 680 C C . THR A 1 86 ? -14.145 9.791 -3.465 1.00 76.44 86 THR A C 1
ATOM 682 O O . THR A 1 86 ? -14.591 10.651 -2.714 1.00 76.44 86 THR A O 1
ATOM 685 N N . ALA A 1 87 ? -14.395 8.492 -3.295 1.00 71.88 87 ALA A N 1
ATOM 686 C CA . ALA A 1 87 ? -15.317 7.950 -2.298 1.00 71.88 87 ALA A CA 1
ATOM 687 C C . ALA A 1 87 ? -14.609 7.448 -1.027 1.00 71.88 87 ALA A C 1
ATOM 689 O O . ALA A 1 87 ? -15.178 6.656 -0.276 1.00 71.88 87 ALA A O 1
ATOM 690 N N . SER A 1 88 ? -13.353 7.844 -0.816 1.00 72.00 88 SER A N 1
ATOM 691 C CA . SER A 1 88 ? -12.551 7.366 0.308 1.00 72.00 88 SER A CA 1
ATOM 692 C C . SER A 1 88 ? -12.953 8.054 1.612 1.00 72.00 88 SER A C 1
ATOM 694 O O . SER A 1 88 ? -13.127 9.269 1.652 1.00 72.00 88 SER A O 1
ATOM 696 N N . SER A 1 89 ? -13.044 7.290 2.704 1.00 64.44 89 SER A N 1
ATOM 697 C CA . SER A 1 89 ? -13.189 7.835 4.068 1.00 64.44 89 SER A CA 1
ATOM 698 C C . SER A 1 89 ? -11.889 8.463 4.601 1.00 64.44 89 SER A C 1
ATOM 700 O O . SER A 1 89 ? -11.815 8.864 5.764 1.00 64.44 89 SER A O 1
ATOM 702 N N . VAL A 1 90 ? -10.845 8.501 3.770 1.00 79.88 90 VAL A N 1
ATOM 703 C CA . VAL A 1 90 ? -9.529 9.043 4.087 1.00 79.88 90 VAL A CA 1
ATOM 704 C C . VAL A 1 90 ? -9.421 10.474 3.569 1.00 79.88 90 VAL A C 1
ATOM 706 O O . VAL A 1 90 ? -9.670 10.757 2.397 1.00 79.88 90 VAL A O 1
ATOM 709 N N . VAL A 1 91 ? -8.994 11.379 4.445 1.00 74.12 91 VAL A N 1
ATOM 710 C CA . VAL A 1 91 ? -8.690 12.771 4.122 1.00 74.12 91 VAL A CA 1
ATOM 711 C C . VAL A 1 91 ? -7.395 12.806 3.312 1.00 74.12 91 VAL A C 1
ATOM 713 O O . VAL A 1 91 ? -6.297 12.784 3.860 1.00 74.12 91 VAL A O 1
ATOM 716 N N . SER A 1 92 ? -7.519 12.853 1.989 1.00 73.38 92 SER A N 1
ATOM 717 C CA . SER A 1 92 ? -6.390 13.052 1.082 1.00 73.38 92 SER A CA 1
ATOM 718 C C . SER A 1 92 ? -6.557 14.365 0.329 1.00 73.38 92 SER A C 1
ATOM 720 O O . SER A 1 92 ? -7.581 14.609 -0.300 1.00 73.38 92 SER A O 1
ATOM 722 N N . ASN A 1 93 ? -5.516 15.198 0.342 1.00 76.50 93 ASN A N 1
ATOM 723 C CA . ASN A 1 93 ? -5.459 16.420 -0.468 1.00 76.50 93 ASN A CA 1
ATOM 724 C C . ASN A 1 93 ? -5.084 16.137 -1.935 1.00 76.50 93 ASN A C 1
ATOM 726 O O . ASN A 1 93 ? -4.808 17.067 -2.694 1.00 76.50 93 ASN A O 1
ATOM 730 N N . LYS A 1 94 ? -4.988 14.863 -2.328 1.00 82.44 94 LYS A N 1
ATOM 731 C CA . LYS A 1 94 ? -4.575 14.459 -3.674 1.00 82.44 94 LYS A CA 1
ATOM 732 C C . LYS A 1 94 ? -5.787 14.371 -4.593 1.00 82.44 94 LYS A C 1
ATOM 734 O O . LYS A 1 94 ? -6.873 13.972 -4.179 1.00 82.44 94 LYS A O 1
ATOM 739 N N . SER A 1 95 ? -5.588 14.722 -5.861 1.00 85.81 95 SER A N 1
ATOM 740 C CA . SER A 1 95 ? -6.633 14.611 -6.873 1.00 85.81 95 SER A CA 1
ATOM 741 C C . SER A 1 95 ? -7.091 13.153 -7.027 1.00 85.81 95 SER A C 1
ATOM 743 O O . SER A 1 95 ? -6.248 12.253 -7.120 1.00 85.81 95 SER A O 1
ATOM 745 N N . PRO A 1 96 ? -8.402 12.893 -7.107 1.00 88.75 96 PRO A N 1
ATOM 746 C CA . PRO A 1 96 ? -8.909 11.578 -7.475 1.00 88.75 96 PRO A CA 1
ATOM 747 C C . PRO A 1 96 ? -8.342 11.118 -8.822 1.00 88.75 96 PRO A C 1
ATOM 749 O O . PRO A 1 96 ? -8.085 11.937 -9.702 1.00 88.75 96 PRO A O 1
ATOM 752 N N . GLY A 1 97 ? -8.132 9.814 -8.982 1.00 90.50 97 GLY A N 1
ATOM 753 C CA . GLY A 1 97 ? -7.506 9.239 -10.176 1.00 90.50 97 GLY A CA 1
ATOM 754 C C . GLY A 1 97 ? -5.976 9.313 -10.185 1.00 90.50 97 GLY A C 1
ATOM 755 O O . GLY A 1 97 ? -5.350 8.734 -11.069 1.00 90.50 97 GLY A O 1
ATOM 756 N N . THR A 1 98 ? -5.358 9.974 -9.201 1.00 92.69 98 THR A N 1
ATOM 757 C CA . THR A 1 98 ? -3.895 10.056 -9.113 1.00 92.69 98 THR A CA 1
ATOM 758 C C . THR A 1 98 ? -3.319 8.742 -8.605 1.00 92.69 98 THR A C 1
ATOM 760 O O . THR A 1 98 ? -3.760 8.211 -7.581 1.00 92.69 98 THR A O 1
ATOM 763 N N . LEU A 1 99 ? -2.318 8.245 -9.325 1.00 94.31 99 LEU A N 1
ATOM 764 C CA . LEU A 1 99 ? -1.553 7.061 -8.970 1.00 94.31 99 LEU A CA 1
ATOM 765 C C . LEU A 1 99 ? -0.660 7.330 -7.751 1.00 94.31 99 LEU A C 1
ATOM 767 O O . LEU A 1 99 ? -0.106 8.419 -7.596 1.00 94.31 99 LEU A O 1
ATOM 771 N N . PHE A 1 100 ? -0.490 6.325 -6.900 1.00 95.44 100 PHE A N 1
ATOM 772 C CA . PHE A 1 100 ? 0.483 6.350 -5.817 1.00 95.44 100 PHE A CA 1
ATOM 773 C C . PHE A 1 100 ? 1.087 4.966 -5.577 1.00 95.44 100 PHE A C 1
ATOM 775 O O . PHE A 1 100 ? 0.490 3.936 -5.894 1.00 95.44 100 PHE A O 1
ATOM 782 N N . PHE A 1 101 ? 2.269 4.948 -4.962 1.00 96.75 101 PHE A N 1
ATOM 783 C CA . PHE A 1 101 ? 2.963 3.721 -4.579 1.00 96.75 101 PHE A CA 1
ATOM 784 C C . PHE A 1 101 ? 3.232 3.701 -3.084 1.00 96.75 101 PHE A C 1
ATOM 786 O O . PHE A 1 101 ? 3.582 4.725 -2.486 1.00 96.75 101 PHE A O 1
ATOM 793 N N . GLY A 1 102 ? 3.103 2.521 -2.485 1.00 96.69 102 GLY A N 1
ATOM 794 C CA . GLY A 1 102 ? 3.216 2.354 -1.045 1.00 96.69 102 GLY A CA 1
ATOM 795 C C . GLY A 1 102 ? 4.035 1.142 -0.630 1.00 96.69 102 GLY A C 1
ATOM 796 O O . GLY A 1 102 ? 4.041 0.111 -1.296 1.00 96.69 102 GLY A O 1
ATOM 797 N N . ASN A 1 103 ? 4.709 1.271 0.513 1.00 96.19 103 ASN A N 1
ATOM 798 C CA . ASN A 1 103 ? 5.236 0.157 1.298 1.00 96.19 103 ASN A CA 1
ATOM 799 C C . ASN A 1 103 ? 4.333 -0.046 2.524 1.00 96.19 103 ASN A C 1
ATOM 801 O O . ASN A 1 103 ? 4.311 0.808 3.415 1.00 96.19 103 ASN A O 1
ATOM 805 N N . ALA A 1 104 ? 3.579 -1.145 2.557 1.00 96.69 104 ALA A N 1
ATOM 806 C CA . ALA A 1 104 ? 2.576 -1.426 3.579 1.00 96.69 104 ALA A CA 1
ATOM 807 C C . ALA A 1 104 ? 3.207 -1.755 4.944 1.00 96.69 104 ALA A C 1
ATOM 809 O O . ALA A 1 104 ? 3.977 -2.708 5.082 1.00 96.69 104 ALA A O 1
ATOM 810 N N . HIS A 1 105 ? 2.825 -1.020 5.992 1.00 95.06 105 HIS A N 1
ATOM 811 C CA . HIS A 1 105 ? 3.250 -1.295 7.373 1.00 95.06 105 HIS A CA 1
ATOM 812 C C . HIS A 1 105 ? 2.288 -2.244 8.076 1.00 95.06 105 HIS A C 1
ATOM 814 O O . HIS A 1 105 ? 2.699 -3.314 8.536 1.00 95.06 105 HIS A O 1
ATOM 820 N N . ALA A 1 106 ? 1.000 -1.915 8.049 1.00 95.75 106 ALA A N 1
ATOM 821 C CA . ALA A 1 106 ? -0.065 -2.721 8.624 1.00 95.75 106 ALA A CA 1
ATOM 822 C C . ALA A 1 106 ? -1.400 -2.451 7.929 1.00 95.75 106 ALA A C 1
ATOM 824 O O . ALA A 1 106 ? -1.602 -1.404 7.309 1.00 95.75 106 ALA A O 1
ATOM 825 N N . PHE A 1 107 ? -2.311 -3.409 8.057 1.00 96.31 107 PHE A N 1
ATOM 826 C CA . PHE A 1 107 ? -3.700 -3.243 7.668 1.00 96.31 107 PHE A CA 1
ATOM 827 C C . PHE A 1 107 ? -4.582 -3.160 8.903 1.00 96.31 107 PHE A C 1
ATOM 829 O O . PHE A 1 107 ? -4.293 -3.777 9.932 1.00 96.31 107 PHE A O 1
ATOM 836 N N . TYR A 1 108 ? -5.680 -2.431 8.764 1.00 95.75 108 TYR A N 1
ATOM 837 C CA . TYR A 1 108 ? -6.630 -2.187 9.829 1.00 95.75 108 TYR A CA 1
ATOM 838 C C . TYR A 1 108 ? -8.042 -2.471 9.364 1.00 95.75 108 TYR A C 1
ATOM 840 O O . TYR A 1 108 ? -8.438 -2.111 8.256 1.00 95.75 108 TYR A O 1
ATOM 848 N N . ARG A 1 109 ? -8.803 -3.129 10.232 1.00 95.25 109 ARG A N 1
ATOM 849 C CA . ARG A 1 109 ? -10.247 -3.256 10.123 1.00 95.25 109 ARG A CA 1
ATOM 850 C C . ARG A 1 109 ? -10.855 -2.463 11.267 1.00 95.25 109 ARG A C 1
ATOM 852 O O . ARG A 1 109 ? -10.668 -2.824 12.426 1.00 95.25 109 ARG A O 1
ATOM 859 N N . ILE A 1 110 ? -11.544 -1.382 10.930 1.00 93.12 110 ILE A N 1
ATOM 860 C CA . ILE A 1 110 ? -12.192 -0.491 11.889 1.00 93.12 110 ILE A CA 1
ATOM 861 C C . ILE A 1 110 ? -13.691 -0.665 11.719 1.00 93.12 110 ILE A C 1
ATOM 863 O O . ILE A 1 110 ? -14.241 -0.354 10.664 1.00 93.12 110 ILE A O 1
ATOM 867 N N . LYS A 1 111 ? -14.339 -1.223 12.738 1.00 93.69 111 LYS A N 1
ATOM 868 C CA . LYS A 1 111 ? -15.789 -1.387 12.778 1.00 93.69 111 LYS A CA 1
ATOM 869 C C . LYS A 1 111 ? -16.370 -0.314 13.686 1.00 93.69 111 LYS A C 1
ATOM 871 O O . LYS A 1 111 ? -16.066 -0.333 14.875 1.00 93.69 111 LYS A O 1
ATOM 876 N N . THR A 1 112 ? -17.188 0.567 13.128 1.00 90.25 112 THR A N 1
ATOM 877 C CA . THR A 1 112 ? -17.989 1.544 13.875 1.00 90.25 112 THR A CA 1
ATOM 878 C C . THR A 1 112 ? -19.406 0.995 14.077 1.00 90.25 112 THR A C 1
ATOM 880 O O . THR A 1 112 ? -19.709 -0.144 13.694 1.00 90.25 112 THR A O 1
ATOM 883 N N . ALA A 1 113 ? -20.292 1.781 14.689 1.00 89.00 113 ALA A N 1
ATOM 884 C CA . ALA A 1 113 ? -21.699 1.408 14.825 1.00 89.00 113 ALA A CA 1
ATOM 885 C C . ALA A 1 113 ? -22.409 1.256 13.464 1.00 89.00 113 ALA A C 1
ATOM 887 O O . ALA A 1 113 ? -23.310 0.426 13.329 1.00 89.00 113 ALA A O 1
ATOM 888 N N . THR A 1 114 ? -22.000 2.040 12.461 1.00 88.56 114 THR A N 1
ATOM 889 C CA . THR A 1 114 ? -22.656 2.113 11.148 1.00 88.56 114 THR A CA 1
ATOM 890 C C . THR A 1 114 ? -21.904 1.364 10.059 1.00 88.56 114 THR A C 1
ATOM 892 O O . THR A 1 114 ? -22.536 0.789 9.175 1.00 88.56 114 THR A O 1
ATOM 895 N N . ASP A 1 115 ? -20.572 1.331 10.128 1.00 90.62 115 ASP A N 1
ATOM 896 C CA . ASP A 1 115 ? -19.736 1.019 8.975 1.00 90.62 115 ASP A CA 1
ATOM 897 C C . ASP A 1 115 ? -18.545 0.113 9.310 1.00 90.62 115 ASP A C 1
ATOM 899 O O . ASP A 1 115 ? -18.156 -0.113 10.461 1.00 90.62 115 ASP A O 1
ATOM 903 N N . LEU A 1 116 ? -17.964 -0.446 8.248 1.00 92.19 116 LEU A N 1
ATOM 904 C CA . LEU A 1 116 ? -16.749 -1.246 8.295 1.00 92.19 116 LEU A CA 1
ATOM 905 C C . LEU A 1 116 ? -15.724 -0.669 7.322 1.00 92.19 116 LEU A C 1
ATOM 907 O O . LEU A 1 116 ? -15.915 -0.718 6.106 1.00 92.19 116 LEU A O 1
ATOM 911 N N . HIS A 1 117 ? -14.606 -0.198 7.861 1.00 92.62 117 HIS A N 1
ATOM 912 C CA . HIS A 1 117 ? -13.514 0.379 7.090 1.00 92.62 117 HIS A CA 1
ATOM 913 C C . HIS A 1 117 ? -12.316 -0.568 7.075 1.00 92.62 117 HIS A C 1
ATOM 915 O O . HIS A 1 117 ? -11.879 -1.064 8.116 1.00 92.62 117 HIS A O 1
ATOM 921 N N . CYS A 1 118 ? -11.770 -0.802 5.884 1.00 94.75 118 CYS A N 1
ATOM 922 C CA . CYS A 1 118 ? -10.549 -1.570 5.683 1.00 94.75 118 CYS A CA 1
ATOM 923 C C . CYS A 1 118 ? -9.473 -0.618 5.174 1.00 94.75 118 CYS A C 1
ATOM 925 O O . CYS A 1 118 ? -9.566 -0.121 4.056 1.00 94.75 118 CYS A O 1
ATOM 927 N N . LEU A 1 119 ? -8.463 -0.366 5.997 1.00 95.94 119 LEU A N 1
ATOM 928 C CA . LEU A 1 119 ? -7.451 0.652 5.743 1.00 95.94 119 LEU A CA 1
ATOM 929 C C . LEU A 1 119 ? -6.058 0.031 5.685 1.00 95.94 119 LEU A C 1
ATOM 931 O O . LEU A 1 119 ? -5.782 -0.981 6.334 1.00 95.94 119 LEU A O 1
ATOM 935 N N . VAL A 1 120 ? -5.169 0.664 4.930 1.00 96.69 120 VAL A N 1
ATOM 936 C CA . VAL A 1 120 ? -3.735 0.380 4.934 1.00 96.69 120 VAL A CA 1
ATOM 937 C C . VAL A 1 120 ? -2.988 1.590 5.481 1.00 96.69 120 VAL A C 1
ATOM 939 O O . VAL A 1 120 ? -3.236 2.716 5.060 1.00 96.69 120 VAL A O 1
ATOM 942 N N . VAL A 1 121 ? -2.058 1.349 6.404 1.00 96.94 121 VAL A N 1
ATOM 943 C CA . VAL A 1 121 ? -1.059 2.339 6.820 1.00 96.94 121 VAL A CA 1
ATOM 944 C C . VAL A 1 121 ? 0.234 2.022 6.083 1.00 96.94 121 VAL A C 1
ATOM 946 O O . VAL A 1 121 ? 0.721 0.887 6.129 1.00 96.94 121 VAL A O 1
ATOM 949 N N . PHE A 1 122 ? 0.792 2.997 5.372 1.00 96.88 122 PHE A N 1
ATOM 950 C CA . PHE A 1 122 ? 1.926 2.767 4.481 1.00 96.88 122 PHE A CA 1
ATOM 951 C C . PHE A 1 122 ? 2.896 3.947 4.435 1.00 96.88 122 PHE A C 1
ATOM 953 O O . PHE A 1 122 ? 2.560 5.078 4.766 1.00 96.88 122 PHE A O 1
ATOM 960 N N . THR A 1 123 ? 4.123 3.682 3.992 1.00 96.31 123 THR A N 1
ATOM 961 C CA . THR A 1 123 ? 5.047 4.742 3.576 1.00 96.31 123 THR A CA 1
ATOM 962 C C . THR A 1 123 ? 4.875 4.988 2.087 1.00 96.31 123 THR A C 1
ATOM 964 O O . THR A 1 123 ? 5.057 4.064 1.293 1.00 96.31 123 THR A O 1
ATOM 967 N N . VAL A 1 124 ? 4.562 6.226 1.715 1.00 95.69 124 VAL A N 1
ATOM 968 C CA . VAL A 1 124 ? 4.407 6.637 0.316 1.00 95.69 124 VAL A CA 1
ATOM 969 C C . VAL A 1 124 ? 5.759 6.780 -0.391 1.00 95.69 124 VAL A C 1
ATOM 971 O O . VAL A 1 124 ? 6.771 7.155 0.221 1.00 95.69 124 VAL A O 1
ATOM 974 N N . LEU A 1 125 ? 5.777 6.508 -1.695 1.00 95.44 125 LEU A N 1
ATOM 975 C CA . LEU A 1 125 ? 6.868 6.914 -2.575 1.00 95.44 125 LEU A CA 1
ATOM 976 C C . LEU A 1 125 ? 6.741 8.413 -2.885 1.00 95.44 125 LEU A C 1
ATOM 978 O O . LEU A 1 125 ? 5.742 8.865 -3.434 1.00 95.44 125 LEU A O 1
ATOM 982 N N . GLN A 1 126 ? 7.749 9.186 -2.506 1.00 92.62 126 GLN A N 1
ATOM 983 C CA . GLN A 1 126 ? 7.882 10.605 -2.814 1.00 92.62 126 GLN A CA 1
ATOM 984 C C . GLN A 1 126 ? 8.790 10.832 -4.014 1.00 92.62 126 GLN A C 1
ATOM 986 O O . GLN A 1 126 ? 9.574 9.954 -4.373 1.00 92.62 126 GLN A O 1
ATOM 991 N N . GLU A 1 127 ? 8.733 12.053 -4.557 1.00 89.00 127 GLU A N 1
ATOM 992 C CA . GLU A 1 127 ? 9.505 12.439 -5.743 1.00 89.00 127 GLU A CA 1
ATOM 993 C C . GLU A 1 127 ? 9.228 11.467 -6.901 1.00 89.00 127 GLU A C 1
ATOM 995 O O . GLU A 1 127 ? 10.163 11.067 -7.586 1.00 89.00 127 GLU A O 1
ATOM 1000 N N . ASP A 1 128 ? 7.965 11.043 -7.057 1.00 87.31 128 ASP A N 1
ATOM 1001 C CA . ASP A 1 128 ? 7.565 10.137 -8.132 1.00 87.31 128 ASP A CA 1
ATOM 1002 C C . ASP A 1 128 ? 7.754 10.838 -9.477 1.00 87.31 128 ASP A C 1
ATOM 1004 O O . ASP A 1 128 ? 7.088 11.829 -9.786 1.00 87.31 128 ASP A O 1
ATOM 1008 N N . ILE A 1 129 ? 8.728 10.346 -10.230 1.00 91.06 129 ILE A N 1
ATOM 1009 C CA . ILE A 1 129 ? 9.084 10.814 -11.560 1.00 91.06 129 ILE A CA 1
ATOM 1010 C C . ILE A 1 129 ? 9.062 9.598 -12.472 1.00 91.06 129 ILE A C 1
ATOM 1012 O O . ILE A 1 129 ? 9.656 8.561 -12.166 1.00 91.06 129 ILE A O 1
ATOM 1016 N N . GLU A 1 130 ? 8.425 9.757 -13.622 1.00 89.44 130 GLU A N 1
ATOM 1017 C CA . GLU A 1 130 ? 8.440 8.763 -14.680 1.00 89.44 130 GLU A CA 1
ATOM 1018 C C . GLU A 1 130 ? 9.678 8.957 -15.564 1.00 89.44 130 GLU A C 1
ATOM 1020 O O . GLU A 1 130 ? 9.898 10.026 -16.136 1.00 89.44 130 GLU A O 1
ATOM 1025 N N . VAL A 1 131 ? 10.516 7.925 -15.654 1.00 83.38 131 VAL A N 1
ATOM 1026 C CA . VAL A 1 131 ? 11.718 7.906 -16.491 1.00 83.38 131 VAL A CA 1
ATOM 1027 C C . VAL A 1 131 ? 11.684 6.638 -17.330 1.00 83.38 131 VAL A C 1
ATOM 1029 O O . VAL A 1 131 ? 11.743 5.540 -16.783 1.00 83.38 131 VAL A O 1
ATOM 1032 N N . LEU A 1 132 ? 11.599 6.788 -18.655 1.00 83.94 132 LEU A N 1
ATOM 1033 C CA . LEU A 1 132 ? 11.462 5.666 -19.597 1.00 83.94 132 LEU A CA 1
ATOM 1034 C C . LEU A 1 132 ? 10.292 4.731 -19.231 1.00 83.94 132 LEU A C 1
ATOM 1036 O O . LEU A 1 132 ? 10.464 3.519 -19.211 1.00 83.94 132 LEU A O 1
ATOM 1040 N N . GLU A 1 133 ? 9.130 5.298 -18.888 1.00 84.44 133 GLU A N 1
ATOM 1041 C CA . GLU A 1 133 ? 7.920 4.562 -18.457 1.00 84.44 133 GLU A CA 1
ATOM 1042 C C . GLU A 1 133 ? 8.049 3.827 -17.105 1.00 84.44 133 GLU A C 1
ATOM 1044 O O . GLU A 1 133 ? 7.136 3.121 -16.666 1.00 84.44 133 GLU A O 1
ATOM 1049 N N . PHE A 1 134 ? 9.165 4.016 -16.391 1.00 86.06 134 PHE A N 1
ATOM 1050 C CA . PHE A 1 134 ? 9.342 3.525 -15.029 1.00 86.06 134 PHE A CA 1
ATOM 1051 C C . PHE A 1 134 ? 9.123 4.644 -14.019 1.00 86.06 134 PHE A C 1
ATOM 1053 O O . PHE A 1 134 ? 9.808 5.666 -14.037 1.00 86.06 134 PHE A O 1
ATOM 1060 N N . HIS A 1 135 ? 8.225 4.405 -13.069 1.00 93.62 135 HIS A N 1
ATOM 1061 C CA . HIS A 1 135 ? 8.091 5.262 -11.898 1.00 93.62 135 HIS A CA 1
ATOM 1062 C C . HIS A 1 135 ? 9.286 5.068 -10.974 1.00 93.62 135 HIS A C 1
ATOM 1064 O O . HIS A 1 135 ? 9.641 3.936 -10.617 1.00 93.62 135 HIS A O 1
ATOM 1070 N N . CYS A 1 136 ? 9.903 6.170 -10.566 1.00 94.12 136 CYS A N 1
ATOM 1071 C CA . CYS A 1 136 ? 11.000 6.148 -9.618 1.00 94.12 136 CYS A CA 1
ATOM 1072 C C . CYS A 1 136 ? 10.905 7.291 -8.611 1.00 94.12 136 CYS A C 1
ATOM 1074 O O . CYS A 1 136 ? 10.390 8.360 -8.910 1.00 94.12 136 CYS A O 1
ATOM 1076 N N . GLY A 1 137 ? 11.438 7.071 -7.412 1.00 94.94 137 GLY A N 1
ATOM 1077 C CA . GLY A 1 137 ? 11.406 8.074 -6.353 1.00 94.94 137 GLY A CA 1
ATOM 1078 C C . GLY A 1 137 ? 12.166 7.643 -5.107 1.00 94.94 137 GLY A C 1
ATOM 1079 O O . GLY A 1 137 ? 13.110 6.847 -5.165 1.00 94.94 137 GLY A O 1
ATOM 1080 N N . LYS A 1 138 ? 11.754 8.150 -3.948 1.00 95.00 138 LYS A N 1
ATOM 1081 C CA . LYS A 1 138 ? 12.305 7.774 -2.639 1.00 95.00 138 LYS A CA 1
ATOM 1082 C C . LYS A 1 138 ? 11.183 7.527 -1.646 1.00 95.00 138 LYS A C 1
ATOM 1084 O O . LYS A 1 138 ? 10.210 8.265 -1.597 1.00 95.00 138 LYS A O 1
ATOM 1089 N N . TRP A 1 139 ? 11.336 6.519 -0.794 1.00 94.31 139 TRP A N 1
ATOM 1090 C CA . TRP A 1 139 ? 10.408 6.334 0.321 1.00 94.31 139 TRP A CA 1
ATOM 1091 C C . TRP A 1 139 ? 10.482 7.530 1.271 1.00 94.31 139 TRP A C 1
ATOM 1093 O O . TRP A 1 139 ? 11.565 7.843 1.778 1.00 94.31 139 TRP A O 1
ATOM 1103 N N . LYS A 1 140 ? 9.335 8.157 1.543 1.00 93.00 140 LYS A N 1
ATOM 1104 C CA . LYS A 1 140 ? 9.224 9.240 2.522 1.00 93.00 140 LYS A CA 1
ATOM 1105 C C . LYS A 1 140 ? 9.471 8.692 3.924 1.00 93.00 140 LYS A C 1
ATOM 1107 O O . LYS A 1 140 ? 8.605 8.052 4.516 1.00 93.00 140 LYS A O 1
ATOM 1112 N N . LYS A 1 141 ? 10.674 8.891 4.455 1.00 86.19 141 LYS A N 1
ATOM 1113 C CA . LYS A 1 141 ? 10.997 8.433 5.811 1.00 86.19 141 LYS A CA 1
ATOM 1114 C C . LYS A 1 141 ? 10.131 9.171 6.832 1.00 86.19 141 LYS A C 1
ATOM 1116 O O . LYS A 1 141 ? 9.790 10.331 6.627 1.00 86.19 141 LYS A O 1
ATOM 1121 N N . ASP A 1 142 ? 9.774 8.464 7.900 1.00 82.75 142 ASP A N 1
ATOM 1122 C CA . ASP A 1 142 ? 9.120 9.018 9.093 1.00 82.75 142 ASP A CA 1
ATOM 1123 C C . ASP A 1 142 ? 7.747 9.671 8.857 1.00 82.75 142 ASP A C 1
ATOM 1125 O O . ASP A 1 142 ? 7.236 10.392 9.707 1.00 82.75 142 ASP A O 1
ATOM 1129 N N . SER A 1 143 ? 7.113 9.386 7.718 1.00 89.31 143 SER A N 1
ATOM 1130 C CA . SER A 1 143 ? 5.744 9.799 7.429 1.00 89.31 143 SER A CA 1
ATOM 1131 C C . SER A 1 143 ? 4.960 8.591 6.955 1.00 89.31 143 SER A C 1
ATOM 1133 O O . SER A 1 143 ? 5.321 7.927 5.978 1.00 89.31 143 SER A O 1
ATOM 1135 N N . LEU A 1 144 ? 3.877 8.326 7.670 1.00 94.69 144 LEU A N 1
ATOM 1136 C CA . LEU A 1 144 ? 2.890 7.332 7.299 1.00 94.69 144 LEU A CA 1
ATOM 1137 C C . LEU A 1 144 ? 1.714 8.042 6.635 1.00 94.69 144 LEU A C 1
ATOM 1139 O O . LEU A 1 144 ? 1.311 9.124 7.059 1.00 94.69 144 LEU A O 1
ATOM 1143 N N . GLU A 1 145 ? 1.205 7.432 5.578 1.00 95.06 145 GLU A N 1
ATOM 1144 C CA . GLU A 1 145 ? -0.059 7.782 4.946 1.00 95.06 145 GLU A CA 1
ATOM 1145 C C . GLU A 1 145 ? -1.055 6.644 5.177 1.00 95.06 145 GLU A C 1
ATOM 1147 O O . GLU A 1 145 ? -0.683 5.511 5.509 1.00 95.06 145 GLU A O 1
ATOM 1152 N N . VAL A 1 146 ? -2.331 6.972 5.013 1.00 95.38 146 VAL A N 1
ATOM 1153 C CA . VAL A 1 146 ? -3.446 6.035 5.122 1.00 95.38 146 VAL A CA 1
ATOM 1154 C C . VAL A 1 146 ? -4.166 6.014 3.782 1.00 95.38 146 VAL A C 1
ATOM 1156 O O . VAL A 1 146 ? -4.229 7.035 3.105 1.00 95.38 146 VAL A O 1
ATOM 1159 N N . ALA A 1 147 ? -4.668 4.855 3.373 1.00 95.44 147 ALA A N 1
ATOM 1160 C CA . ALA A 1 147 ? -5.552 4.725 2.217 1.00 95.44 147 ALA A CA 1
ATOM 1161 C C . ALA A 1 147 ? -6.601 3.642 2.481 1.00 95.44 147 ALA A C 1
ATOM 1163 O O . ALA A 1 147 ? -6.370 2.728 3.285 1.00 95.44 147 ALA A O 1
ATOM 1164 N N . ASP A 1 148 ? -7.740 3.726 1.792 1.00 94.94 148 ASP A N 1
ATOM 1165 C CA . ASP A 1 148 ? -8.686 2.613 1.749 1.00 94.94 148 ASP A CA 1
ATOM 1166 C C . ASP A 1 148 ? -8.049 1.451 0.977 1.00 94.94 148 ASP A C 1
ATOM 1168 O O . ASP A 1 148 ? -7.423 1.625 -0.069 1.00 94.94 148 ASP A O 1
ATOM 1172 N N . VAL A 1 149 ? -8.215 0.236 1.488 1.00 95.12 149 VAL A N 1
ATOM 1173 C CA . VAL A 1 149 ? -7.748 -0.985 0.828 1.00 95.12 149 VAL A CA 1
ATOM 1174 C C . VAL A 1 149 ? -8.313 -1.129 -0.594 1.00 95.12 149 VAL A C 1
ATOM 1176 O O . VAL A 1 149 ? -7.650 -1.702 -1.457 1.00 95.12 149 VAL A O 1
ATOM 1179 N N . LYS A 1 150 ? -9.502 -0.585 -0.869 1.00 93.75 150 LYS A N 1
ATOM 1180 C CA . LYS A 1 150 ? -10.122 -0.560 -2.203 1.00 93.75 150 LYS A CA 1
ATOM 1181 C C . LYS A 1 150 ? -9.345 0.279 -3.220 1.00 93.75 150 LYS A C 1
ATOM 1183 O O . LYS A 1 150 ? -9.527 0.074 -4.415 1.00 93.75 150 LYS A O 1
ATOM 1188 N N . GLU A 1 151 ? -8.502 1.207 -2.770 1.00 94.62 151 GLU A N 1
ATOM 1189 C CA . GLU A 1 151 ? -7.638 2.003 -3.652 1.00 94.62 151 GLU A CA 1
ATOM 1190 C C . GLU A 1 151 ? -6.443 1.193 -4.167 1.00 94.62 151 GLU A C 1
ATOM 1192 O O . GLU A 1 151 ? -5.823 1.581 -5.156 1.00 94.62 151 GLU A O 1
ATOM 1197 N N . ILE A 1 152 ? -6.117 0.062 -3.529 1.00 95.88 152 ILE A N 1
ATOM 1198 C CA . ILE A 1 152 ? -4.995 -0.795 -3.916 1.00 95.88 152 ILE A CA 1
ATOM 1199 C C . ILE A 1 152 ? -5.365 -1.600 -5.162 1.00 95.88 152 ILE A C 1
ATOM 1201 O O . ILE A 1 152 ? -6.295 -2.408 -5.146 1.00 95.88 152 ILE A O 1
ATOM 1205 N N . GLN A 1 153 ? -4.580 -1.444 -6.226 1.00 93.75 153 GLN A N 1
ATOM 1206 C CA . GLN A 1 153 ? -4.834 -2.118 -7.499 1.00 93.75 153 GLN A CA 1
ATOM 1207 C C . GLN A 1 153 ? -4.016 -3.394 -7.656 1.00 93.75 153 GLN A C 1
ATOM 1209 O O . GLN A 1 153 ? -4.550 -4.457 -7.991 1.00 93.75 153 GLN A O 1
ATOM 1214 N N . ALA A 1 154 ? -2.709 -3.308 -7.412 1.00 93.38 154 ALA A N 1
ATOM 1215 C CA . ALA A 1 154 ? -1.804 -4.406 -7.700 1.00 93.38 154 ALA A CA 1
ATOM 1216 C C . ALA A 1 154 ? -0.576 -4.427 -6.790 1.00 93.38 154 ALA A C 1
ATOM 1218 O O . ALA A 1 154 ? -0.169 -3.426 -6.201 1.00 93.38 154 ALA A O 1
ATOM 1219 N N . LEU A 1 155 ? 0.027 -5.616 -6.715 1.00 94.50 155 LEU A N 1
ATOM 1220 C CA . LEU A 1 155 ? 1.379 -5.785 -6.202 1.00 94.50 155 LEU A CA 1
ATOM 1221 C C . LEU A 1 155 ? 2.379 -5.277 -7.228 1.00 94.50 155 LEU A C 1
ATOM 1223 O O . LEU A 1 155 ? 2.269 -5.602 -8.412 1.00 94.50 155 LEU A O 1
ATOM 1227 N N . VAL A 1 156 ? 3.405 -4.595 -6.740 1.00 94.81 156 VAL A N 1
ATOM 1228 C CA . VAL A 1 156 ? 4.556 -4.203 -7.549 1.00 94.81 156 VAL A CA 1
ATOM 1229 C C . VAL A 1 156 ? 5.833 -4.772 -6.946 1.00 94.81 156 VAL A C 1
ATOM 1231 O O . VAL A 1 156 ? 5.936 -5.000 -5.740 1.00 94.81 156 VAL A O 1
ATOM 1234 N N . GLY A 1 157 ? 6.814 -5.042 -7.798 1.00 93.38 157 GLY A N 1
ATOM 1235 C CA . GLY A 1 157 ? 8.186 -5.237 -7.358 1.00 93.38 157 GLY A CA 1
ATOM 1236 C C . GLY A 1 157 ? 8.862 -3.887 -7.153 1.00 93.38 157 GLY A C 1
ATOM 1237 O O . GLY A 1 157 ? 8.393 -2.860 -7.645 1.00 93.38 157 GLY A O 1
ATOM 1238 N N . ILE A 1 158 ? 9.993 -3.892 -6.456 1.00 93.75 158 ILE A N 1
ATOM 1239 C CA . ILE A 1 158 ? 10.865 -2.724 -6.405 1.00 93.75 158 ILE A CA 1
ATOM 1240 C C . ILE A 1 158 ? 12.294 -3.115 -6.733 1.00 93.75 158 ILE A C 1
ATOM 1242 O O . ILE A 1 158 ? 12.743 -4.213 -6.401 1.00 93.75 158 ILE A O 1
ATOM 1246 N N . TRP A 1 159 ? 13.021 -2.174 -7.315 1.00 91.94 159 TRP A N 1
ATOM 1247 C CA . TRP A 1 159 ? 14.470 -2.210 -7.383 1.00 91.94 159 TRP A CA 1
ATOM 1248 C C . TRP A 1 159 ? 15.037 -0.951 -6.740 1.00 91.94 159 TRP A C 1
ATOM 1250 O O . TRP A 1 159 ? 14.498 0.141 -6.902 1.00 91.94 159 TRP A O 1
ATOM 1260 N N . LYS A 1 160 ? 16.107 -1.098 -5.960 1.00 91.44 160 LYS A N 1
ATOM 1261 C CA . LYS A 1 160 ? 16.789 0.037 -5.343 1.00 91.44 160 LYS A CA 1
ATOM 1262 C C . LYS A 1 160 ? 18.111 0.259 -6.058 1.00 91.44 160 LYS A C 1
ATOM 1264 O O . LYS A 1 160 ? 19.012 -0.562 -5.898 1.00 91.44 160 LYS A O 1
ATOM 1269 N N . GLY A 1 161 ? 18.220 1.387 -6.758 1.00 87.88 161 GLY A N 1
ATOM 1270 C CA . GLY A 1 161 ? 19.432 1.784 -7.469 1.00 87.88 161 GLY A CA 1
ATOM 1271 C C . GLY A 1 161 ? 20.640 1.781 -6.538 1.00 87.88 161 GLY A C 1
ATOM 1272 O O . GLY A 1 161 ? 20.574 2.272 -5.398 1.00 87.88 161 GLY A O 1
ATOM 1273 N N . VAL A 1 162 ? 21.744 1.192 -6.989 1.00 87.19 162 VAL A N 1
ATOM 1274 C CA . VAL A 1 162 ? 22.938 1.033 -6.157 1.00 87.19 162 VAL A CA 1
ATOM 1275 C C . VAL A 1 162 ? 23.607 2.386 -5.957 1.00 87.19 162 VAL A C 1
ATOM 1277 O O . VAL A 1 162 ? 24.013 2.691 -4.829 1.00 87.19 162 VAL A O 1
ATOM 1280 N N . LYS A 1 163 ? 23.657 3.222 -6.999 1.00 86.25 163 LYS A N 1
ATOM 1281 C CA . LYS A 1 163 ? 24.296 4.542 -6.953 1.00 86.25 163 LYS A CA 1
ATOM 1282 C C . LYS A 1 163 ? 23.331 5.612 -6.460 1.00 86.25 163 LYS A C 1
ATOM 1284 O O . LYS A 1 163 ? 23.584 6.235 -5.429 1.00 86.25 163 LYS A O 1
ATOM 1289 N N . THR A 1 164 ? 22.183 5.767 -7.122 1.00 86.25 164 THR A N 1
ATOM 1290 C CA . THR A 1 164 ? 21.238 6.858 -6.820 1.00 86.25 164 THR A CA 1
ATOM 1291 C C . THR A 1 164 ? 20.449 6.640 -5.530 1.00 86.25 164 THR A C 1
ATOM 1293 O O . THR A 1 164 ? 19.871 7.580 -4.980 1.00 86.25 164 THR A O 1
ATOM 1296 N N . LYS A 1 165 ? 20.384 5.389 -5.046 1.00 88.88 165 LYS A N 1
ATOM 1297 C CA . LYS A 1 165 ? 19.504 4.944 -3.951 1.00 88.88 165 LYS A CA 1
ATOM 1298 C C . LYS A 1 165 ? 18.013 5.191 -4.213 1.00 88.88 165 LYS A C 1
ATOM 1300 O O . LYS A 1 165 ? 17.226 5.032 -3.273 1.00 88.88 165 LYS A O 1
ATOM 1305 N N . LYS A 1 166 ? 17.630 5.542 -5.448 1.00 92.31 166 LYS A N 1
ATOM 1306 C CA . LYS A 1 166 ? 16.235 5.663 -5.875 1.00 92.31 166 LYS A CA 1
ATOM 1307 C C . LYS A 1 166 ? 15.557 4.302 -5.845 1.00 92.31 166 LYS A C 1
ATOM 1309 O O . LYS A 1 166 ? 16.202 3.260 -5.952 1.00 92.31 166 LYS A O 1
ATOM 1314 N N . ILE A 1 167 ? 14.250 4.334 -5.661 1.00 93.94 167 ILE A N 1
ATOM 1315 C CA . ILE A 1 167 ? 13.374 3.177 -5.723 1.00 93.94 167 ILE A CA 1
ATOM 1316 C C . ILE A 1 167 ? 12.682 3.225 -7.071 1.00 93.94 167 ILE A C 1
ATOM 1318 O O . ILE A 1 167 ? 11.993 4.198 -7.353 1.00 93.94 167 ILE A O 1
ATOM 1322 N N . TYR A 1 168 ? 12.875 2.187 -7.866 1.00 93.81 168 TYR A N 1
ATOM 1323 C CA . TYR A 1 168 ? 12.230 1.977 -9.149 1.00 93.81 168 TYR A CA 1
ATOM 1324 C C . TYR A 1 168 ? 11.101 0.976 -8.960 1.00 93.81 168 TYR A C 1
ATOM 1326 O O . TYR A 1 168 ? 11.302 -0.085 -8.357 1.00 93.81 168 TYR A O 1
ATOM 1334 N N . ILE A 1 169 ? 9.918 1.319 -9.451 1.00 94.62 169 ILE A N 1
ATOM 1335 C CA . ILE A 1 169 ? 8.752 0.449 -9.399 1.00 94.62 169 ILE A CA 1
ATOM 1336 C C . ILE A 1 169 ? 8.799 -0.526 -10.572 1.00 94.62 169 ILE A C 1
ATOM 1338 O O . ILE A 1 169 ? 8.934 -0.130 -11.727 1.00 94.62 169 ILE A O 1
ATOM 1342 N N . LEU A 1 170 ? 8.674 -1.815 -10.266 1.00 92.88 170 LEU A N 1
ATOM 1343 C CA . LEU A 1 170 ? 8.704 -2.894 -11.244 1.00 92.88 170 LEU A CA 1
ATOM 1344 C C . LEU A 1 170 ? 7.307 -3.495 -11.398 1.00 92.88 170 LEU A C 1
ATOM 1346 O O . LEU A 1 170 ? 6.758 -4.076 -10.457 1.00 92.88 170 LEU A O 1
ATOM 1350 N N . ARG A 1 171 ? 6.751 -3.403 -12.604 1.00 90.88 171 ARG A N 1
ATOM 1351 C CA . ARG A 1 171 ? 5.487 -4.049 -12.977 1.00 90.88 171 ARG A CA 1
ATOM 1352 C C . ARG A 1 171 ? 5.749 -5.327 -13.761 1.00 90.88 171 ARG A C 1
ATOM 1354 O O . ARG A 1 171 ? 6.791 -5.488 -14.393 1.00 90.88 171 ARG A O 1
ATOM 1361 N N . LYS A 1 172 ? 4.782 -6.244 -13.740 1.00 83.94 172 LYS A N 1
ATOM 1362 C CA . LYS A 1 172 ? 4.792 -7.380 -14.665 1.00 83.94 172 LYS A CA 1
ATOM 1363 C C . LYS A 1 172 ? 4.546 -6.868 -16.080 1.00 83.94 172 LYS A C 1
ATOM 1365 O O . LYS A 1 172 ? 3.650 -6.055 -16.287 1.00 83.94 172 LYS A O 1
ATOM 1370 N N . HIS A 1 173 ? 5.295 -7.395 -17.043 1.00 82.31 173 HIS A N 1
ATOM 1371 C CA . HIS A 1 173 ? 5.028 -7.113 -18.445 1.00 82.31 173 HIS A CA 1
ATOM 1372 C C . HIS A 1 173 ? 3.644 -7.675 -18.831 1.00 82.31 173 HIS A C 1
ATOM 1374 O O . HIS A 1 173 ? 3.385 -8.843 -18.528 1.00 82.31 173 HIS A O 1
ATOM 1380 N N . PRO A 1 174 ? 2.764 -6.916 -19.514 1.00 79.94 174 PRO A N 1
ATOM 1381 C CA . PRO A 1 174 ? 1.429 -7.386 -19.903 1.00 79.94 174 PRO A CA 1
ATOM 1382 C C . PRO A 1 174 ? 1.448 -8.700 -20.696 1.00 79.94 174 PRO A C 1
ATOM 1384 O O . PRO A 1 174 ? 0.609 -9.567 -20.473 1.00 79.94 174 PRO A O 1
ATOM 1387 N N . ALA A 1 175 ? 2.460 -8.891 -21.550 1.00 83.38 175 ALA A N 1
ATOM 1388 C CA . ALA A 1 175 ? 2.671 -10.138 -22.298 1.00 83.38 175 ALA A CA 1
ATOM 1389 C C . ALA A 1 175 ? 2.807 -11.393 -21.414 1.00 83.38 175 ALA A C 1
ATOM 1391 O O . ALA A 1 175 ? 2.519 -12.485 -21.887 1.00 83.38 175 ALA A O 1
ATOM 1392 N N . LEU A 1 176 ? 3.162 -11.272 -20.125 1.00 82.12 176 LEU A N 1
ATOM 1393 C CA . LEU A 1 176 ? 3.157 -12.423 -19.208 1.00 82.12 176 LEU A CA 1
ATOM 1394 C C . LEU A 1 176 ? 1.757 -13.033 -19.050 1.00 82.12 176 LEU A C 1
ATOM 1396 O O . LEU A 1 176 ? 1.640 -14.214 -18.743 1.00 82.12 176 LEU A O 1
ATOM 1400 N N . ALA A 1 177 ? 0.693 -12.250 -19.257 1.00 80.56 177 ALA A N 1
ATOM 1401 C CA . ALA A 1 177 ? -0.676 -12.755 -19.251 1.00 80.56 177 ALA A CA 1
ATOM 1402 C C . ALA A 1 177 ? -1.026 -13.561 -20.515 1.00 80.56 177 ALA A C 1
ATOM 1404 O O . ALA A 1 177 ? -2.021 -14.282 -20.500 1.00 80.56 177 ALA A O 1
ATOM 1405 N N . MET A 1 178 ? -0.226 -13.443 -21.581 1.00 86.12 178 MET A N 1
ATOM 1406 C CA . MET A 1 178 ? -0.409 -14.176 -22.839 1.00 86.12 178 MET A CA 1
ATOM 1407 C C . MET A 1 178 ? 0.285 -15.539 -22.837 1.00 86.12 178 MET A C 1
ATOM 1409 O O . MET A 1 178 ? -0.056 -16.377 -23.662 1.00 86.12 178 MET A O 1
ATOM 1413 N N . LEU A 1 179 ? 1.232 -15.753 -21.921 1.00 85.25 179 LEU A N 1
ATOM 1414 C CA . LEU A 1 179 ? 1.935 -17.025 -21.780 1.00 85.25 179 LEU A CA 1
ATOM 1415 C C . LEU A 1 179 ? 0.990 -18.106 -21.239 1.00 85.25 179 LEU A C 1
ATOM 1417 O O . LEU A 1 179 ? 0.150 -17.794 -20.388 1.00 85.25 179 LEU A O 1
ATOM 1421 N N . ASN A 1 180 ? 1.129 -19.353 -21.678 1.00 86.62 180 ASN A N 1
ATOM 1422 C CA . ASN A 1 180 ? 0.442 -20.496 -21.056 1.00 86.62 180 ASN A CA 1
ATOM 1423 C C . ASN A 1 180 ? 1.078 -20.860 -19.693 1.00 86.62 180 ASN A C 1
ATOM 1425 O O . ASN A 1 180 ? 1.951 -20.146 -19.193 1.00 86.62 180 ASN A O 1
ATOM 1429 N N . GLU A 1 181 ? 0.575 -21.890 -19.011 1.00 83.38 181 GLU A N 1
ATOM 1430 C CA . GLU A 1 181 ? 1.048 -22.242 -17.662 1.00 83.38 181 GLU A CA 1
ATOM 1431 C C . GLU A 1 181 ? 2.494 -22.758 -17.694 1.00 83.38 181 GLU A C 1
ATOM 1433 O O . GLU A 1 181 ? 3.314 -22.364 -16.857 1.00 83.38 181 GLU A O 1
ATOM 1438 N N . GLU A 1 182 ? 2.830 -23.517 -18.735 1.00 82.81 182 GLU A N 1
ATOM 1439 C CA . GLU A 1 182 ? 4.145 -24.093 -18.987 1.00 82.81 182 GLU A CA 1
ATOM 1440 C C . GLU A 1 182 ? 5.197 -23.002 -19.243 1.00 82.81 182 GLU A C 1
ATOM 1442 O O . GLU A 1 182 ? 6.260 -22.983 -18.623 1.00 82.81 182 GLU A O 1
ATOM 1447 N N . GLU A 1 183 ? 4.884 -22.022 -20.093 1.00 82.62 183 GLU A N 1
ATOM 1448 C CA . GLU A 1 183 ? 5.740 -20.870 -20.406 1.00 82.62 183 GLU A CA 1
ATOM 1449 C C . GLU A 1 183 ? 5.931 -19.937 -19.203 1.00 82.62 183 GLU A C 1
ATOM 1451 O O . GLU A 1 183 ? 6.944 -19.241 -19.099 1.00 82.62 183 GLU A O 1
ATOM 1456 N N . ARG A 1 184 ? 4.976 -19.917 -18.266 1.00 75.88 184 ARG A N 1
ATOM 1457 C CA . ARG A 1 184 ? 5.115 -19.194 -16.990 1.00 75.88 184 ARG A CA 1
ATOM 1458 C C . ARG A 1 184 ? 5.975 -19.949 -15.977 1.00 75.88 184 ARG A C 1
ATOM 1460 O O . ARG A 1 184 ? 6.240 -19.392 -14.907 1.00 75.88 184 ARG A O 1
ATOM 1467 N N . GLY A 1 185 ? 6.391 -21.179 -16.286 1.00 75.62 185 GLY A N 1
ATOM 1468 C CA . GLY A 1 185 ? 7.104 -22.056 -15.362 1.00 75.62 185 GLY A CA 1
ATOM 1469 C C . GLY A 1 185 ? 6.244 -22.457 -14.165 1.00 75.62 185 GLY A C 1
ATOM 1470 O O . GLY A 1 185 ? 6.751 -22.551 -13.046 1.00 75.62 185 GLY A O 1
ATOM 1471 N N . ILE A 1 186 ? 4.931 -22.593 -14.367 1.00 69.62 186 ILE A N 1
ATOM 1472 C CA . ILE A 1 186 ? 4.036 -23.206 -13.390 1.00 69.62 186 ILE A CA 1
ATOM 1473 C C . ILE A 1 186 ? 4.027 -24.693 -13.731 1.00 69.62 186 ILE A C 1
ATOM 1475 O O . ILE A 1 186 ? 3.368 -25.097 -14.681 1.00 69.62 186 ILE A O 1
ATOM 1479 N N . ASP A 1 187 ? 4.790 -25.493 -12.987 1.00 60.69 187 ASP A N 1
ATOM 1480 C CA . ASP A 1 187 ? 4.727 -26.946 -13.139 1.00 60.69 187 ASP A CA 1
ATOM 1481 C C . ASP A 1 187 ? 3.298 -27.407 -12.814 1.00 60.69 187 ASP A C 1
ATOM 1483 O O . ASP A 1 187 ? 2.766 -27.079 -11.743 1.00 60.69 187 ASP A O 1
ATOM 1487 N N . GLU A 1 188 ? 2.675 -28.144 -13.739 1.00 52.56 188 GLU A N 1
ATOM 1488 C CA . GLU A 1 188 ? 1.414 -28.840 -13.492 1.00 52.56 188 GLU A CA 1
ATOM 1489 C C . GLU A 1 188 ? 1.594 -29.697 -12.236 1.00 52.56 188 GLU A C 1
ATOM 1491 O O . GLU A 1 188 ? 2.410 -30.620 -12.182 1.00 52.56 188 GLU A O 1
ATOM 1496 N N . VAL A 1 189 ? 0.890 -29.337 -11.165 1.00 50.72 189 VAL A N 1
ATOM 1497 C CA . VAL A 1 189 ? 0.951 -30.094 -9.920 1.00 50.72 189 VAL A CA 1
ATOM 1498 C C . VAL A 1 189 ? 0.239 -31.415 -10.173 1.00 50.72 189 VAL A C 1
ATOM 1500 O O . VAL A 1 189 ? -0.985 -31.430 -10.236 1.00 50.72 189 VAL A O 1
ATOM 1503 N N . ASP A 1 190 ? 1.029 -32.480 -10.308 1.00 40.16 190 ASP A N 1
ATOM 1504 C CA . ASP A 1 190 ? 0.629 -33.887 -10.393 1.00 40.16 190 ASP A CA 1
ATOM 1505 C C . ASP A 1 190 ? -0.636 -34.164 -9.557 1.00 40.16 190 ASP A C 1
ATOM 1507 O O . ASP A 1 190 ? -0.665 -33.956 -8.334 1.00 40.16 190 ASP A O 1
ATOM 1511 N N . ASP A 1 191 ? -1.700 -34.576 -10.248 1.00 39.88 191 ASP A N 1
ATOM 1512 C CA . ASP A 1 191 ? -3.044 -34.811 -9.727 1.00 39.88 191 ASP A CA 1
ATOM 1513 C C . ASP A 1 191 ? -3.073 -36.037 -8.801 1.00 39.88 191 ASP A C 1
ATOM 1515 O O . ASP A 1 191 ? -3.631 -37.095 -9.100 1.00 39.88 191 ASP A O 1
ATOM 1519 N N . GLY A 1 192 ? -2.509 -35.892 -7.605 1.00 39.69 192 GLY A N 1
ATOM 1520 C CA . GLY A 1 192 ? -2.753 -36.802 -6.497 1.00 39.69 192 GLY A CA 1
ATOM 1521 C C . GLY A 1 192 ? -4.199 -36.660 -6.023 1.00 39.69 192 GLY A C 1
ATOM 1522 O O . GLY A 1 192 ? -4.487 -35.843 -5.147 1.00 39.69 192 GLY A O 1
ATOM 1523 N N . GLN A 1 193 ? -5.113 -37.447 -6.599 1.00 36.00 193 GLN A N 1
ATOM 1524 C CA . GLN A 1 193 ? -6.491 -37.606 -6.126 1.00 36.00 193 GLN A CA 1
ATOM 1525 C C . GLN A 1 193 ? -6.520 -37.826 -4.605 1.00 36.00 193 GLN A C 1
ATOM 1527 O O . GLN A 1 193 ? -6.083 -38.862 -4.104 1.00 36.00 193 GLN A O 1
ATOM 1532 N N . VAL A 1 194 ? -7.099 -36.879 -3.864 1.00 34.44 194 VAL A N 1
ATOM 1533 C CA . VAL A 1 194 ? -7.520 -37.098 -2.477 1.00 34.44 194 VAL A CA 1
ATOM 1534 C C . VAL A 1 194 ? -9.029 -36.911 -2.429 1.00 34.44 194 VAL A C 1
ATOM 1536 O O . VAL A 1 194 ? -9.545 -35.824 -2.682 1.00 34.44 194 VAL A O 1
ATOM 1539 N N . ASN A 1 195 ? -9.721 -38.018 -2.165 1.00 30.02 195 ASN A N 1
ATOM 1540 C CA . ASN A 1 195 ? -11.172 -38.115 -2.087 1.00 30.02 195 ASN A CA 1
ATOM 1541 C C . ASN A 1 195 ? -11.781 -37.025 -1.195 1.00 30.02 195 ASN A C 1
ATOM 1543 O O . ASN A 1 195 ? -11.308 -36.756 -0.090 1.00 30.02 195 ASN A O 1
ATOM 1547 N N . PHE A 1 196 ? -12.875 -36.437 -1.679 1.00 37.19 196 PHE A N 1
ATOM 1548 C CA . PHE A 1 196 ? -13.711 -35.514 -0.926 1.00 37.19 196 PHE A CA 1
ATOM 1549 C C . PHE A 1 196 ? -14.385 -36.236 0.247 1.00 37.19 196 PHE A C 1
ATOM 1551 O O . PHE A 1 196 ? -15.324 -37.005 0.054 1.00 37.19 196 PHE A O 1
ATOM 1558 N N . SER A 1 197 ? -13.973 -35.908 1.468 1.00 31.67 197 SER A N 1
ATOM 1559 C CA . SER A 1 197 ? -14.860 -35.945 2.631 1.00 31.67 197 SER A CA 1
ATOM 1560 C C . SER A 1 197 ? -14.528 -34.783 3.571 1.00 31.67 197 SER A C 1
ATOM 1562 O O . SER A 1 197 ? -13.466 -34.753 4.183 1.00 31.67 197 SER A O 1
ATOM 1564 N N . GLU A 1 198 ? -15.466 -33.837 3.608 1.00 34.38 198 GLU A N 1
ATOM 1565 C CA . GLU A 1 198 ? -15.802 -32.871 4.664 1.00 34.38 198 GLU A CA 1
ATOM 1566 C C . GLU A 1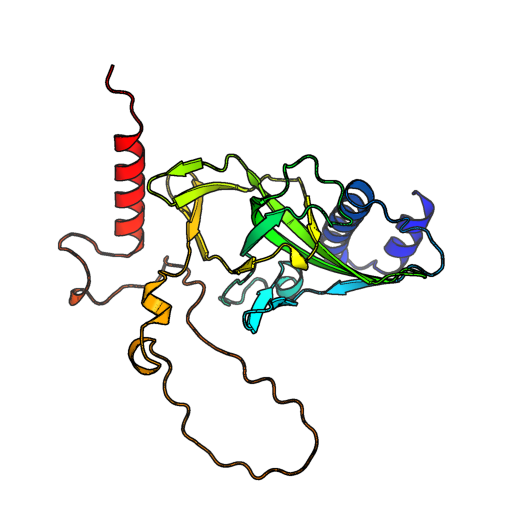 198 ? -14.723 -31.950 5.281 1.00 34.38 198 GLU A C 1
ATOM 1568 O O . GLU A 1 198 ? -13.788 -32.348 5.966 1.00 34.38 198 GLU A O 1
ATOM 1573 N N . ASN A 1 199 ? -14.993 -30.647 5.119 1.00 38.03 199 ASN A N 1
ATOM 1574 C CA . ASN A 1 199 ? -14.582 -29.515 5.955 1.00 38.03 199 ASN A CA 1
ATOM 1575 C C . ASN A 1 199 ? -13.091 -29.358 6.276 1.00 38.03 199 ASN A C 1
ATOM 1577 O O . ASN A 1 199 ? -12.643 -29.449 7.419 1.00 38.03 199 ASN A O 1
ATOM 1581 N N . LYS A 1 200 ? -12.348 -28.888 5.271 1.00 27.47 200 LYS A N 1
ATOM 1582 C CA . LYS A 1 200 ? -11.169 -28.050 5.495 1.00 27.47 200 LYS A CA 1
ATOM 1583 C C . LYS A 1 200 ? -11.053 -27.050 4.351 1.00 27.47 200 LYS A C 1
ATOM 1585 O O . LYS A 1 200 ? -10.932 -27.443 3.197 1.00 27.47 200 LYS A O 1
ATOM 1590 N N . VAL A 1 201 ? -11.109 -25.755 4.658 1.00 31.69 201 VAL A N 1
ATOM 1591 C CA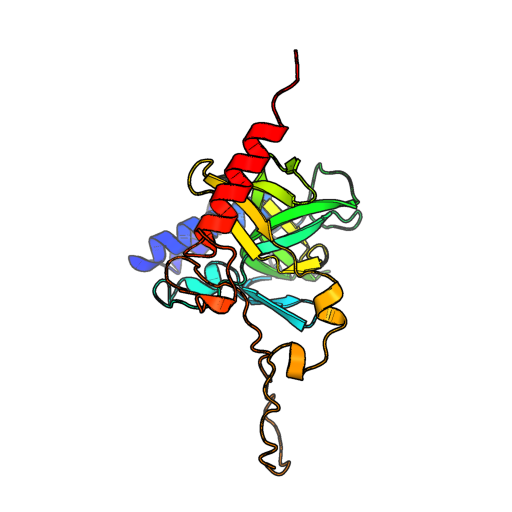 . VAL A 1 201 ? -10.790 -24.696 3.690 1.00 31.69 201 VAL A CA 1
ATOM 1592 C C . VAL A 1 201 ? -9.306 -24.834 3.352 1.00 31.69 201 VAL A C 1
ATOM 1594 O O . VAL A 1 201 ? -8.438 -24.362 4.084 1.00 31.69 201 VAL A O 1
ATOM 1597 N N . VAL A 1 202 ? -9.012 -25.558 2.274 1.00 26.20 202 VAL A N 1
ATOM 1598 C CA . VAL A 1 202 ? -7.668 -25.684 1.714 1.00 26.20 202 VAL A CA 1
ATOM 1599 C C . VAL A 1 202 ? -7.433 -24.463 0.837 1.00 26.20 202 VAL A C 1
ATOM 1601 O O . VAL A 1 202 ? -7.906 -24.371 -0.293 1.00 26.20 202 VAL A O 1
ATOM 1604 N N . THR A 1 203 ? -6.704 -23.490 1.369 1.00 31.09 203 THR A N 1
ATOM 1605 C CA . THR A 1 203 ? -6.170 -22.385 0.580 1.00 31.09 203 THR A CA 1
ATOM 1606 C C . THR A 1 203 ? -4.999 -22.893 -0.260 1.00 31.09 203 THR A C 1
ATOM 1608 O O . THR A 1 203 ? -3.865 -22.980 0.211 1.00 31.09 203 THR A O 1
ATOM 1611 N N . LYS A 1 204 ? -5.255 -23.215 -1.536 1.00 28.09 204 LYS A N 1
ATOM 1612 C CA . LYS A 1 204 ? -4.179 -23.374 -2.525 1.00 28.09 204 LYS A CA 1
ATOM 1613 C C . LYS A 1 204 ? -3.448 -22.031 -2.650 1.00 28.09 204 LYS A C 1
ATOM 1615 O O . LYS A 1 204 ? -4.036 -21.003 -2.993 1.00 28.09 204 LYS A O 1
ATOM 1620 N N . THR A 1 205 ? -2.175 -22.028 -2.267 1.00 30.30 205 THR A N 1
ATOM 1621 C CA . THR A 1 205 ? -1.290 -20.863 -2.348 1.00 30.30 205 THR A CA 1
ATOM 1622 C C . THR A 1 205 ? -0.662 -20.851 -3.735 1.00 30.30 205 THR A C 1
ATOM 1624 O O . THR A 1 205 ? 0.016 -21.799 -4.106 1.00 30.30 205 THR A O 1
ATOM 1627 N N . PHE A 1 206 ? -0.908 -19.788 -4.500 1.00 31.25 206 PHE A N 1
ATOM 1628 C CA . PHE A 1 206 ? -0.283 -19.554 -5.801 1.00 31.25 206 PHE A CA 1
ATOM 1629 C C . PHE A 1 206 ? 1.178 -19.139 -5.574 1.00 31.25 206 PHE A C 1
ATOM 1631 O O . PHE A 1 206 ? 1.434 -18.161 -4.867 1.00 31.25 206 PHE A O 1
ATOM 1638 N N . GLN A 1 207 ? 2.138 -19.884 -6.126 1.00 31.69 207 GLN A N 1
ATOM 1639 C CA . GLN A 1 207 ? 3.563 -19.753 -5.802 1.00 31.69 207 GLN A CA 1
ATOM 1640 C C . GLN A 1 207 ? 4.409 -19.333 -7.019 1.00 31.69 207 GLN A C 1
ATOM 1642 O O . GLN A 1 207 ? 5.445 -19.918 -7.295 1.00 31.69 207 GLN A O 1
ATOM 1647 N N . GLY A 1 208 ? 4.017 -18.266 -7.723 1.00 32.06 208 GLY A N 1
ATOM 1648 C CA . GLY A 1 208 ? 4.853 -17.646 -8.768 1.00 32.06 208 GLY A CA 1
ATOM 1649 C C . GLY A 1 208 ? 6.019 -16.808 -8.198 1.00 32.06 208 GLY A C 1
ATOM 1650 O O . GLY A 1 208 ? 5.919 -16.323 -7.060 1.00 32.06 208 GLY A O 1
ATOM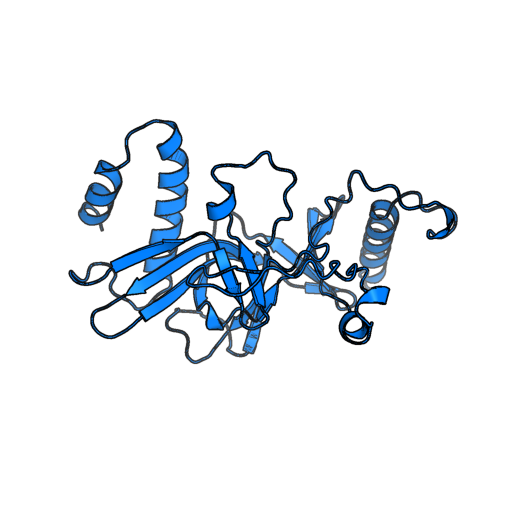 1651 N N . PRO A 1 209 ? 7.137 -16.627 -8.934 1.00 32.34 209 PRO A N 1
ATOM 1652 C CA . PRO A 1 209 ? 8.350 -15.965 -8.455 1.00 32.34 209 PRO A CA 1
ATOM 1653 C C . PRO A 1 209 ? 8.162 -14.454 -8.327 1.00 32.34 209 PRO A C 1
ATOM 1655 O O . PRO A 1 209 ? 8.219 -13.721 -9.305 1.00 32.34 209 PRO A O 1
ATOM 1658 N N . PHE A 1 210 ? 7.955 -13.973 -7.101 1.00 43.06 210 PHE A N 1
ATOM 1659 C CA . PHE A 1 210 ? 7.919 -12.541 -6.808 1.00 43.06 210 PHE A CA 1
ATOM 1660 C C . PHE A 1 210 ? 8.892 -12.231 -5.685 1.00 43.06 210 PHE A C 1
ATOM 1662 O O . PHE A 1 210 ? 8.776 -12.797 -4.608 1.00 43.06 210 PHE A O 1
ATOM 1669 N N . CYS A 1 211 ? 9.840 -11.338 -5.976 1.00 33.56 211 CYS A N 1
ATOM 1670 C CA . CYS A 1 211 ? 10.964 -10.909 -5.139 1.00 33.56 211 CYS A CA 1
ATOM 1671 C C . CYS A 1 211 ? 12.143 -11.881 -5.156 1.00 33.56 211 CYS A C 1
ATOM 1673 O O . CYS A 1 211 ? 12.278 -12.756 -4.303 1.00 33.56 211 CYS A O 1
ATOM 1675 N N . VAL A 1 212 ? 13.008 -11.670 -6.141 1.00 34.41 212 VAL A N 1
ATOM 1676 C CA . VAL A 1 212 ? 14.383 -12.148 -6.118 1.00 34.41 212 VAL A CA 1
ATOM 1677 C C . VAL A 1 212 ? 15.217 -11.034 -5.487 1.00 34.41 212 VAL A C 1
ATOM 1679 O O . VAL A 1 212 ? 15.214 -9.907 -5.984 1.00 34.41 212 VAL A O 1
ATOM 1682 N N . ASP A 1 213 ? 15.888 -11.314 -4.369 1.00 37.00 213 ASP A N 1
ATOM 1683 C CA . ASP A 1 213 ? 17.019 -10.486 -3.950 1.00 37.00 213 ASP A CA 1
ATOM 1684 C C . ASP A 1 213 ? 18.139 -10.796 -4.952 1.00 37.00 213 ASP A C 1
ATOM 1686 O O . ASP A 1 213 ? 18.757 -11.857 -4.903 1.00 37.00 213 ASP A O 1
ATOM 1690 N N . TYR A 1 214 ? 18.309 -9.937 -5.961 1.00 44.44 214 TYR A N 1
ATOM 1691 C CA . TYR A 1 214 ? 19.193 -10.190 -7.109 1.00 44.44 214 TYR A CA 1
ATOM 1692 C C . TYR A 1 214 ? 20.683 -10.252 -6.754 1.00 44.44 214 TYR A C 1
ATOM 1694 O O . TYR A 1 214 ? 21.508 -10.425 -7.644 1.00 44.44 214 TYR A O 1
ATOM 1702 N N . LYS A 1 215 ? 21.044 -10.121 -5.475 1.00 41.50 215 LYS A N 1
ATOM 1703 C CA . LYS A 1 215 ? 22.440 -10.146 -5.040 1.00 41.50 215 LYS A CA 1
ATOM 1704 C C . LYS A 1 215 ? 23.137 -11.485 -5.284 1.00 41.50 215 LYS A C 1
ATOM 1706 O O . LYS A 1 215 ? 24.347 -11.466 -5.466 1.00 41.50 215 LYS A O 1
ATOM 1711 N N . ASP A 1 216 ? 22.391 -12.591 -5.366 1.00 39.34 216 ASP A N 1
ATOM 1712 C CA . ASP A 1 216 ? 22.982 -13.940 -5.387 1.00 39.34 216 ASP A CA 1
ATOM 1713 C C . ASP A 1 216 ? 22.531 -14.828 -6.568 1.00 39.34 216 ASP A C 1
ATOM 1715 O O . ASP A 1 216 ? 22.862 -16.012 -6.616 1.00 39.34 216 ASP A O 1
ATOM 1719 N N . HIS A 1 217 ? 21.793 -14.290 -7.548 1.00 40.75 217 HIS A N 1
ATOM 1720 C CA . HIS A 1 217 ? 21.352 -15.069 -8.712 1.00 40.75 217 HIS A CA 1
ATOM 1721 C C . HIS A 1 217 ? 22.272 -14.870 -9.922 1.00 40.75 217 HIS A C 1
ATOM 1723 O O . HIS A 1 217 ? 22.144 -13.906 -10.677 1.00 40.75 217 HIS A O 1
ATOM 1729 N N . VAL A 1 218 ? 23.171 -15.835 -10.125 1.00 40.06 218 VAL A N 1
ATOM 1730 C CA . VAL A 1 218 ? 23.924 -16.012 -11.372 1.00 40.06 218 VAL A CA 1
ATOM 1731 C C . VAL A 1 218 ? 22.976 -16.625 -12.405 1.00 40.06 218 VAL A C 1
ATOM 1733 O O . VAL A 1 218 ? 22.506 -17.748 -12.224 1.00 40.06 218 VAL A O 1
ATOM 1736 N N . LEU A 1 219 ? 22.646 -15.883 -13.465 1.00 41.22 219 LEU A N 1
ATOM 1737 C CA . LEU A 1 219 ? 21.943 -16.457 -14.616 1.00 41.22 219 LEU A CA 1
ATOM 1738 C C . LEU A 1 219 ? 22.914 -17.334 -15.427 1.00 41.22 219 LEU A C 1
ATOM 1740 O O . LEU A 1 219 ? 24.112 -17.041 -15.448 1.00 41.22 219 LEU A O 1
ATOM 1744 N N . PRO A 1 220 ? 22.428 -18.385 -16.116 1.00 45.97 220 PRO A N 1
ATOM 1745 C CA . PRO A 1 220 ? 23.241 -19.127 -17.073 1.00 45.97 220 PRO A CA 1
ATOM 1746 C C . PRO A 1 220 ? 23.852 -18.161 -18.096 1.00 45.97 220 PRO A C 1
ATOM 1748 O O . PRO A 1 220 ? 23.153 -17.284 -18.611 1.00 45.97 220 PRO A O 1
ATOM 1751 N N . ALA A 1 221 ? 25.147 -18.321 -18.383 1.00 47.84 221 ALA A N 1
ATOM 1752 C CA . ALA A 1 221 ? 25.918 -17.423 -19.250 1.00 47.84 221 ALA A CA 1
ATOM 1753 C C . ALA A 1 221 ? 25.310 -17.256 -20.657 1.00 47.84 221 ALA A C 1
ATOM 1755 O O . ALA A 1 221 ? 25.555 -16.255 -21.324 1.00 47.84 221 ALA A O 1
ATOM 1756 N N . ASP A 1 222 ? 24.471 -18.203 -21.069 1.00 44.97 222 ASP A N 1
ATOM 1757 C CA . ASP A 1 222 ? 23.902 -18.301 -22.411 1.00 44.97 222 ASP A CA 1
ATOM 1758 C C . ASP A 1 222 ? 22.707 -17.350 -22.639 1.00 44.97 222 ASP A C 1
ATOM 1760 O O . ASP A 1 222 ? 22.243 -17.202 -23.767 1.00 44.97 222 ASP A O 1
ATOM 1764 N N . VAL A 1 223 ? 22.200 -16.699 -21.582 1.00 52.22 223 VAL A N 1
ATOM 1765 C CA . VAL A 1 223 ? 21.026 -15.799 -21.637 1.00 52.22 223 VAL A CA 1
ATOM 1766 C C . VAL A 1 223 ? 21.425 -14.315 -21.597 1.00 52.22 223 VAL A C 1
ATOM 1768 O O . VAL A 1 223 ? 20.612 -13.442 -21.901 1.00 52.22 223 VAL A O 1
ATOM 1771 N N . LEU A 1 224 ? 22.674 -13.997 -21.239 1.00 43.44 224 LEU A N 1
ATOM 1772 C CA . LEU A 1 224 ? 23.126 -12.618 -21.051 1.00 43.44 224 LEU A CA 1
ATOM 1773 C C . LEU A 1 224 ? 23.915 -12.089 -22.264 1.00 43.44 224 LEU A C 1
ATOM 1775 O O . LEU A 1 224 ? 24.719 -12.818 -22.847 1.00 43.44 224 LEU A O 1
ATOM 1779 N N . PRO A 1 225 ? 23.742 -10.805 -22.640 1.00 57.31 225 PRO A N 1
ATOM 1780 C CA . PRO A 1 225 ? 24.590 -10.159 -23.635 1.00 57.31 225 PRO A CA 1
ATOM 1781 C C . PRO A 1 225 ? 26.076 -10.254 -23.249 1.00 57.31 225 PRO A C 1
ATOM 1783 O O . PRO A 1 225 ? 26.402 -10.179 -22.058 1.00 57.31 225 PRO A O 1
ATOM 1786 N N . PRO A 1 226 ? 27.000 -10.344 -24.222 1.00 56.16 226 PRO A N 1
ATOM 1787 C CA . PRO A 1 226 ? 28.429 -10.394 -23.931 1.00 56.16 226 PRO A CA 1
ATOM 1788 C C . PRO A 1 226 ? 28.864 -9.181 -23.087 1.00 56.16 226 PRO A C 1
ATOM 1790 O O . PRO A 1 226 ? 28.609 -8.031 -23.446 1.00 56.16 226 PRO A O 1
ATOM 1793 N N . GLY A 1 227 ? 29.514 -9.439 -21.945 1.00 61.41 227 GLY A N 1
ATOM 1794 C CA . GLY A 1 227 ? 29.978 -8.407 -21.003 1.00 61.41 227 GLY A CA 1
ATOM 1795 C C . GLY A 1 227 ? 28.985 -8.029 -19.891 1.00 61.41 227 GLY A C 1
ATOM 1796 O O . GLY A 1 227 ? 29.096 -6.942 -19.315 1.00 61.41 227 GLY A O 1
ATOM 1797 N N . ILE A 1 228 ? 28.003 -8.888 -19.610 1.00 53.66 228 ILE A N 1
ATOM 1798 C CA . ILE A 1 228 ? 27.061 -8.781 -18.488 1.00 53.66 228 ILE A CA 1
ATOM 1799 C C . ILE A 1 228 ? 27.154 -10.081 -17.688 1.00 53.66 228 ILE A C 1
ATOM 1801 O O . ILE A 1 228 ? 26.885 -11.151 -18.223 1.00 53.66 228 ILE A O 1
ATOM 1805 N N . SER A 1 229 ? 27.568 -9.992 -16.424 1.00 60.12 229 SER A N 1
ATOM 1806 C CA . SER A 1 229 ? 27.762 -11.158 -15.551 1.00 60.12 229 SER A CA 1
ATOM 1807 C C . SER A 1 229 ? 26.589 -11.392 -14.595 1.00 60.12 229 SER A C 1
ATOM 1809 O O . SER A 1 229 ? 26.464 -12.470 -14.016 1.00 60.12 229 SER A O 1
ATOM 1811 N N . SER A 1 230 ? 25.708 -10.399 -14.442 1.00 65.94 230 SER A N 1
ATOM 1812 C CA . SER A 1 230 ? 24.564 -10.455 -13.535 1.00 65.94 230 SER A CA 1
ATOM 1813 C C . SER A 1 230 ? 23.404 -9.565 -13.994 1.00 65.94 230 SER A C 1
ATOM 1815 O O . SER A 1 230 ? 23.584 -8.606 -14.745 1.00 65.94 230 SER A O 1
ATOM 1817 N N . VAL A 1 231 ? 22.195 -9.838 -13.487 1.00 62.31 231 VAL A N 1
ATOM 1818 C CA . VAL A 1 231 ? 21.031 -8.950 -13.682 1.00 62.31 231 VAL A CA 1
ATOM 1819 C C . VAL A 1 231 ? 21.287 -7.569 -13.074 1.00 62.31 231 VAL A C 1
ATOM 1821 O O . VAL A 1 231 ? 20.829 -6.565 -13.613 1.00 62.31 231 VAL A O 1
ATOM 1824 N N . THR A 1 232 ? 22.063 -7.491 -11.989 1.00 65.12 232 THR A N 1
ATOM 1825 C CA . THR A 1 232 ? 22.464 -6.210 -11.401 1.00 65.12 232 THR A CA 1
ATOM 1826 C C . THR A 1 232 ? 23.324 -5.383 -12.350 1.00 65.12 232 THR A C 1
ATOM 1828 O O . THR A 1 232 ? 23.112 -4.181 -12.418 1.00 65.12 232 THR A O 1
ATOM 1831 N N . ASP A 1 233 ? 24.178 -6.000 -13.174 1.00 67.94 233 ASP A N 1
ATOM 1832 C CA . ASP A 1 233 ? 24.965 -5.268 -14.178 1.00 67.94 233 ASP A CA 1
ATOM 1833 C C . ASP A 1 233 ? 24.067 -4.660 -15.270 1.00 67.94 233 ASP A C 1
ATOM 1835 O O . ASP A 1 233 ? 24.352 -3.577 -15.778 1.00 67.94 233 ASP A O 1
ATOM 1839 N N . VAL A 1 234 ? 22.975 -5.343 -15.644 1.00 71.81 234 VAL A N 1
ATOM 1840 C CA . VAL A 1 234 ? 21.976 -4.806 -16.588 1.00 71.81 234 VAL A CA 1
ATOM 1841 C C . VAL A 1 234 ? 21.284 -3.591 -15.980 1.00 71.81 234 VAL A C 1
ATOM 1843 O O . VAL A 1 234 ? 21.146 -2.566 -16.641 1.00 71.81 234 VAL A O 1
ATOM 1846 N N . LEU A 1 235 ? 20.858 -3.706 -14.722 1.00 70.81 235 LEU A N 1
ATOM 1847 C CA . LEU A 1 235 ? 20.147 -2.642 -14.018 1.00 70.81 235 LEU A CA 1
ATOM 1848 C C . LEU A 1 235 ? 21.053 -1.437 -13.732 1.00 70.81 235 LEU A C 1
ATOM 1850 O O . LEU A 1 235 ? 20.614 -0.302 -13.887 1.00 70.81 235 LEU A O 1
ATOM 1854 N N . ASP A 1 236 ? 22.324 -1.661 -13.407 1.00 73.44 236 ASP A N 1
ATOM 1855 C CA . ASP A 1 236 ? 23.306 -0.593 -13.210 1.00 73.44 236 ASP A CA 1
ATOM 1856 C C . ASP A 1 236 ? 23.637 0.115 -14.538 1.00 73.44 236 ASP A C 1
ATOM 1858 O O . ASP A 1 236 ? 23.711 1.343 -14.578 1.00 73.44 236 ASP A O 1
ATOM 1862 N N . LYS A 1 237 ? 23.750 -0.623 -15.654 1.00 77.69 237 LYS A N 1
ATOM 1863 C CA . LYS A 1 237 ? 23.885 -0.025 -16.999 1.00 77.69 237 LYS A CA 1
ATOM 1864 C C . LYS A 1 237 ? 22.631 0.749 -17.416 1.00 77.69 237 LYS A C 1
ATOM 1866 O O . LYS A 1 237 ? 22.742 1.789 -18.063 1.00 77.69 237 LYS A O 1
ATOM 1871 N N . LEU A 1 238 ? 21.443 0.268 -17.045 1.00 73.94 238 LEU A N 1
ATOM 1872 C CA . LEU A 1 238 ? 20.188 0.999 -17.240 1.00 73.94 238 LEU A CA 1
ATOM 1873 C C . LEU A 1 238 ? 20.165 2.286 -16.407 1.00 73.94 238 LEU A C 1
ATOM 1875 O O . LEU A 1 238 ? 19.796 3.328 -16.937 1.00 73.94 238 LEU A O 1
ATOM 1879 N N . GLU A 1 239 ? 20.619 2.254 -15.151 1.00 76.25 239 GLU A N 1
ATOM 1880 C CA . GLU A 1 239 ? 20.755 3.452 -14.310 1.00 76.25 239 GLU A CA 1
ATOM 1881 C C . GLU A 1 239 ? 21.716 4.473 -14.947 1.00 76.25 239 GLU A C 1
ATOM 1883 O O . GLU A 1 239 ? 21.371 5.650 -15.053 1.00 76.25 239 GLU A O 1
ATOM 1888 N N . GLU A 1 240 ? 22.859 4.032 -15.480 1.00 79.56 240 GLU A N 1
ATOM 1889 C CA . GLU A 1 240 ? 23.796 4.895 -16.220 1.00 79.56 240 GLU A CA 1
ATOM 1890 C C . GLU A 1 240 ? 23.184 5.478 -17.512 1.00 79.56 240 GLU A C 1
ATOM 1892 O O . GLU A 1 240 ? 23.357 6.661 -17.827 1.00 79.56 240 GLU A O 1
ATOM 1897 N N . SER A 1 241 ? 22.418 4.675 -18.254 1.00 75.06 241 SER A N 1
ATOM 1898 C CA . SER A 1 241 ? 21.668 5.123 -19.435 1.00 75.06 241 SER A CA 1
ATOM 1899 C C . SER A 1 241 ? 20.598 6.162 -19.078 1.00 75.06 241 SER A C 1
ATOM 1901 O O . SER A 1 241 ? 20.398 7.136 -19.805 1.00 75.06 241 SER A O 1
ATOM 1903 N N . MET A 1 242 ? 19.895 5.972 -17.962 1.00 69.69 242 MET A N 1
ATOM 1904 C CA . MET A 1 242 ? 18.860 6.897 -17.503 1.00 69.69 242 MET A CA 1
ATOM 1905 C C . MET A 1 242 ? 19.469 8.241 -17.086 1.00 69.69 242 MET A C 1
ATOM 1907 O O . MET A 1 242 ? 18.927 9.288 -17.440 1.00 69.69 242 MET A O 1
ATOM 1911 N N . GLU A 1 243 ? 20.629 8.242 -16.420 1.00 72.19 243 GLU A N 1
ATOM 1912 C CA . GLU A 1 243 ? 21.332 9.474 -16.031 1.00 72.19 243 GLU A CA 1
ATOM 1913 C C . GLU A 1 243 ? 21.848 10.286 -17.227 1.00 72.19 243 GLU A C 1
ATOM 1915 O O . GLU A 1 243 ? 21.823 11.520 -17.205 1.00 72.19 243 GLU A O 1
ATOM 1920 N N . THR A 1 244 ? 22.308 9.615 -18.283 1.00 68.75 244 THR A N 1
ATOM 1921 C CA . THR A 1 244 ? 22.858 10.286 -19.471 1.00 68.75 244 THR A CA 1
ATOM 1922 C C . THR A 1 244 ? 21.776 10.919 -20.347 1.00 68.75 244 THR A C 1
ATOM 1924 O O . THR A 1 244 ? 22.011 11.984 -20.915 1.00 68.75 244 THR A O 1
ATOM 1927 N N . SER A 1 245 ? 20.575 10.333 -20.391 1.00 62.69 245 SER A N 1
ATOM 1928 C CA . SER A 1 245 ? 19.435 10.858 -21.162 1.00 62.69 245 SER A CA 1
ATOM 1929 C C . SER A 1 245 ? 18.777 12.115 -20.565 1.00 62.69 245 SER A C 1
ATOM 1931 O O . SER A 1 245 ? 18.111 12.859 -21.281 1.00 62.69 245 SER A O 1
ATOM 1933 N N . GLY A 1 246 ? 18.980 12.383 -19.269 1.00 54.56 246 GLY A N 1
ATOM 1934 C CA . GLY A 1 246 ? 18.357 13.498 -18.545 1.00 54.56 246 GLY A CA 1
ATOM 1935 C C . GLY A 1 246 ? 19.135 14.819 -18.553 1.00 54.56 246 GLY A C 1
ATOM 1936 O O . GLY A 1 246 ? 18.715 15.768 -17.889 1.00 54.56 246 GLY A O 1
ATOM 1937 N N . ARG A 1 247 ? 20.278 14.915 -19.251 1.00 48.00 247 ARG A N 1
ATOM 1938 C CA . ARG A 1 247 ? 20.996 16.194 -19.379 1.00 48.00 247 ARG A CA 1
ATOM 1939 C C . ARG A 1 247 ? 20.353 17.035 -20.485 1.00 48.00 247 ARG A C 1
ATOM 1941 O O . ARG A 1 247 ? 20.336 16.577 -21.626 1.00 48.00 247 ARG A O 1
ATOM 1948 N N . PRO A 1 248 ? 19.872 18.259 -20.198 1.00 39.91 248 PRO A N 1
ATOM 1949 C CA . PRO A 1 248 ? 19.471 19.163 -21.262 1.00 39.91 248 PRO A CA 1
ATOM 1950 C C . PRO A 1 248 ? 20.696 19.433 -22.138 1.00 39.91 248 PRO A C 1
ATOM 1952 O O . PRO A 1 248 ? 21.756 19.821 -21.639 1.00 39.91 248 PRO A O 1
ATOM 1955 N N . VAL A 1 249 ? 20.560 19.171 -23.437 1.00 44.38 249 VAL A N 1
ATOM 1956 C CA . VAL A 1 249 ? 21.510 19.655 -24.438 1.00 44.38 249 VAL A CA 1
ATOM 1957 C C . VAL A 1 249 ? 21.379 21.175 -24.411 1.00 44.38 249 VAL A C 1
ATOM 1959 O O . VAL A 1 249 ? 20.303 21.698 -24.701 1.00 44.38 249 VAL A O 1
ATOM 1962 N N . GLY A 1 250 ? 22.421 21.842 -23.913 1.00 45.22 250 GLY A N 1
ATOM 1963 C CA . GLY A 1 250 ? 22.497 23.302 -23.845 1.00 45.22 250 GLY A CA 1
ATOM 1964 C C . GLY A 1 250 ? 22.564 23.951 -25.217 1.00 45.22 250 GLY A C 1
ATOM 1965 O O . GLY A 1 250 ? 22.976 23.262 -26.178 1.00 45.22 250 GLY A O 1
#

Secondary structure (DSSP, 8-state):
-HHHHHHHHHT--STTHHHHHHHHHHHHHHHHHHBSS-TT-TT-EEEEESEEE-TTS-EEE-GGGGTT-TT-------EEEEE--TT-SB---SPTT-EEEEEEEEEEEEE-SS-EEEEEEEEEEEEEEEETTEEEEEE-TT--EEEEGGGEEEE-EEEE-TTT-PEEEEPPPGGGGTS-TTTTT------------S---------------TTS----GGGSPTT--SHHHHHHHHHHHHHHHTS---

Foldseek 3Di:
DVVVLVVVVVVQDDDLSVVVSVLVVLLVVQVVVWAPDDCPPPQKDKDKDFWDQDPVRDIAGALVNCSVPVPDPDFHQQKFKFFADPPWRTRDPDDGRDIWMWRFHIWMWIDDPVDTFIKTKTFTFPPFDQFPNKTKGDGDPPDIHMTGPVRTDDTWAWDQAPPVRIIITHDDDPCLVVDDCVRQVNPDDPPPDDDDDDDDPDPDDDDRDHDDPQPPDFDDPVPDDPPDRGPSSVVNVVVVVRVVVPDPPD

Radius of gyration: 21.58 Å; chains: 1; bounding box: 53×61×54 Å

Organism: NCBI:txid231916